Protein AF-C0E0F0-F1 (afdb_monomer_lite)

Sequence (293 aa):
MVIGAQREDETGTVVLYHSDDLHNWNFVGELEFDTTNAAPGTAPDLVPGGYMWECPNLITLRDAVTGEDLDILIICPQGLEPVTTDTATHYASSDQCGYIVGKLDGTRFTVLRGFSELDHGQQFYAPQITGFSETSGLLLGWMGLPGQDDTPSVAAEGWVHSLTVPRRVEVHNHVLRQTLIVPESVRNGEINHMDSGILWHSERLDGHETTLVITGSQGTIGATIHYLSGADPVLEIDVAGDVRRVPCPPGELTVFVDRSAVEVTAADGAIAASFVTFPNVNEIWSTIARNCD

Structure (mmCIF, N/CA/C/O backbone):
data_AF-C0E0F0-F1
#
_entry.id   AF-C0E0F0-F1
#
loop_
_atom_site.group_PDB
_atom_site.id
_atom_site.type_symbol
_atom_site.label_atom_id
_atom_site.label_alt_id
_atom_site.label_comp_id
_atom_site.label_asym_id
_atom_site.label_entity_id
_atom_site.label_seq_id
_atom_site.pdbx_PDB_ins_code
_atom_site.Cartn_x
_atom_site.Cartn_y
_atom_site.Cartn_z
_atom_site.occupancy
_atom_site.B_iso_or_equiv
_atom_site.auth_seq_id
_atom_site.auth_comp_id
_atom_site.auth_asym_id
_atom_site.auth_atom_id
_atom_site.pdbx_PDB_model_num
ATOM 1 N N . MET A 1 1 ? -17.340 -11.836 9.779 1.00 95.69 1 MET A N 1
ATOM 2 C CA . MET A 1 1 ? -17.155 -11.641 8.325 1.00 95.69 1 MET A CA 1
ATOM 3 C C . MET A 1 1 ? -17.452 -10.191 7.997 1.00 95.69 1 MET A C 1
ATOM 5 O O . MET A 1 1 ? -18.429 -9.663 8.515 1.00 95.69 1 MET A O 1
ATOM 9 N N . VAL A 1 2 ? -16.605 -9.573 7.178 1.00 97.25 2 VAL A N 1
ATOM 10 C CA . VAL A 1 2 ? -16.795 -8.223 6.627 1.00 97.25 2 VAL A CA 1
ATOM 11 C C . VAL A 1 2 ? -17.120 -8.340 5.142 1.00 97.25 2 VAL A C 1
ATOM 13 O O . VAL A 1 2 ? -16.537 -9.182 4.462 1.00 97.25 2 VAL A O 1
ATOM 16 N N . ILE A 1 3 ? -18.065 -7.542 4.647 1.00 98.25 3 ILE A N 1
ATOM 17 C CA . ILE A 1 3 ? -18.445 -7.504 3.228 1.00 98.25 3 ILE A CA 1
ATOM 18 C C . ILE A 1 3 ? -18.561 -6.050 2.786 1.00 98.25 3 ILE A C 1
ATOM 20 O O . ILE A 1 3 ? -19.137 -5.228 3.495 1.00 98.25 3 ILE A O 1
ATOM 24 N N . GLY A 1 4 ? -18.009 -5.757 1.613 1.00 98.12 4 GLY A N 1
ATOM 25 C CA . GLY A 1 4 ? -18.141 -4.471 0.952 1.00 98.12 4 GLY A CA 1
ATOM 26 C C . GLY A 1 4 ? -19.533 -4.344 0.361 1.00 98.12 4 GLY A C 1
ATOM 27 O O . GLY A 1 4 ? -20.035 -5.306 -0.222 1.00 98.12 4 GLY A O 1
ATOM 28 N N . ALA A 1 5 ? -20.173 -3.196 0.526 1.00 97.38 5 ALA A N 1
ATOM 29 C CA . ALA A 1 5 ? -21.518 -2.970 0.024 1.00 97.38 5 ALA A CA 1
ATOM 30 C C . ALA A 1 5 ? -21.674 -1.558 -0.545 1.00 97.38 5 ALA A C 1
ATOM 32 O O . ALA A 1 5 ? -20.986 -0.622 -0.139 1.00 97.38 5 ALA A O 1
ATOM 33 N N . GLN A 1 6 ? -22.622 -1.424 -1.465 1.00 98.00 6 GLN A N 1
ATOM 34 C CA . GLN A 1 6 ? -23.141 -0.151 -1.943 1.00 98.00 6 GLN A CA 1
ATOM 35 C C . GLN A 1 6 ? -24.541 0.036 -1.350 1.00 98.00 6 GLN A C 1
ATOM 37 O O . GLN A 1 6 ? -25.386 -0.858 -1.450 1.00 98.00 6 GLN A O 1
ATOM 42 N N . ARG A 1 7 ? -24.777 1.181 -0.707 1.00 96.75 7 ARG A N 1
ATOM 43 C CA . ARG A 1 7 ? -26.093 1.584 -0.199 1.00 96.75 7 ARG A CA 1
ATOM 44 C C . ARG A 1 7 ? -27.021 1.972 -1.359 1.00 96.75 7 ARG A C 1
ATOM 46 O O . ARG A 1 7 ? -26.572 2.245 -2.468 1.00 96.75 7 ARG A O 1
ATOM 53 N N . GLU A 1 8 ? -28.328 2.040 -1.098 1.00 97.00 8 GLU A N 1
ATOM 54 C CA . GLU A 1 8 ? -29.325 2.459 -2.104 1.00 97.00 8 GLU A CA 1
ATOM 55 C C . GLU A 1 8 ? -29.138 3.909 -2.584 1.00 97.00 8 GLU A C 1
ATOM 57 O O . GLU A 1 8 ? -29.603 4.256 -3.666 1.00 97.00 8 GLU A O 1
ATOM 62 N N . ASP A 1 9 ? -28.457 4.749 -1.801 1.00 96.75 9 ASP A N 1
ATOM 63 C CA . ASP A 1 9 ? -28.084 6.118 -2.173 1.00 96.75 9 ASP A CA 1
ATOM 64 C C . ASP A 1 9 ? -26.748 6.203 -2.938 1.00 96.75 9 ASP A C 1
ATOM 66 O O . ASP A 1 9 ? -26.187 7.288 -3.071 1.00 96.75 9 ASP A O 1
ATOM 70 N N . GLU A 1 10 ? -26.257 5.065 -3.443 1.00 96.25 10 GLU A N 1
ATOM 71 C CA . GLU A 1 10 ? -25.023 4.930 -4.225 1.00 96.25 10 GLU A CA 1
ATOM 72 C C . GLU A 1 10 ? -23.753 5.316 -3.452 1.00 96.25 10 GLU A C 1
ATOM 74 O O . GLU A 1 10 ? -22.770 5.743 -4.048 1.00 96.25 10 GLU A O 1
ATOM 79 N N . THR A 1 11 ? -23.743 5.140 -2.126 1.00 97.06 11 THR A N 1
ATOM 80 C CA . THR A 1 11 ? -22.545 5.326 -1.292 1.00 97.06 11 THR A CA 1
ATOM 81 C C . THR A 1 11 ? -21.957 3.997 -0.809 1.00 97.06 11 THR A C 1
ATOM 83 O O . THR A 1 11 ? -22.681 3.055 -0.481 1.00 97.06 11 THR A O 1
ATOM 86 N N . GLY A 1 12 ? -20.628 3.911 -0.738 1.00 97.06 12 GLY A N 1
ATOM 87 C CA . GLY A 1 12 ? -19.905 2.718 -0.295 1.00 97.06 12 GLY A CA 1
ATOM 88 C C . GLY A 1 12 ? -19.922 2.525 1.224 1.00 97.06 12 GLY A C 1
ATOM 89 O O . GLY A 1 12 ? -19.955 3.489 1.994 1.00 97.06 12 GLY A O 1
ATOM 90 N N . THR A 1 13 ? -19.911 1.266 1.665 1.00 97.69 13 THR A N 1
ATOM 91 C CA . THR A 1 13 ? -19.827 0.888 3.081 1.00 97.69 13 THR A CA 1
ATOM 92 C C . THR A 1 13 ? -19.245 -0.511 3.292 1.00 97.69 13 THR A C 1
ATOM 94 O O . THR A 1 13 ? -19.037 -1.273 2.346 1.00 97.69 13 THR A O 1
ATOM 97 N N . VAL A 1 14 ? -19.017 -0.870 4.557 1.00 98.31 14 VAL A N 1
ATOM 98 C CA . VAL A 1 14 ? -18.751 -2.242 5.000 1.00 98.31 14 VAL A CA 1
ATOM 99 C C . VAL A 1 14 ? -19.857 -2.687 5.946 1.00 98.31 14 VAL A C 1
ATOM 101 O O . VAL A 1 14 ? -20.260 -1.952 6.846 1.00 98.31 14 VAL A O 1
ATOM 104 N N . VAL A 1 15 ? -20.298 -3.931 5.792 1.00 98.38 15 VAL A N 1
ATOM 105 C CA . VAL A 1 15 ? -21.230 -4.584 6.712 1.00 98.38 15 VAL A CA 1
ATOM 106 C C . VAL A 1 15 ? -20.587 -5.755 7.446 1.00 98.38 15 VAL A C 1
ATOM 108 O O . VAL A 1 15 ? -19.694 -6.432 6.930 1.00 98.38 15 VAL A O 1
ATOM 111 N N . LEU A 1 16 ? -21.085 -6.014 8.652 1.00 98.31 16 LEU A N 1
ATOM 112 C CA . LEU A 1 16 ? -20.652 -7.091 9.525 1.00 98.31 16 LEU A CA 1
ATOM 113 C C . LEU A 1 16 ? -21.670 -8.227 9.576 1.00 98.31 16 LEU A C 1
ATOM 115 O O . LEU A 1 16 ? -22.872 -8.029 9.762 1.00 98.31 16 LEU A O 1
ATOM 119 N N . TYR A 1 17 ? -21.139 -9.442 9.499 1.00 97.94 17 TYR A N 1
ATOM 120 C CA . TYR A 1 17 ? -21.850 -10.677 9.791 1.00 97.94 17 TYR A CA 1
ATOM 121 C C . TYR A 1 17 ? -21.115 -11.466 10.873 1.00 97.94 17 TYR A C 1
ATOM 123 O O . TYR A 1 17 ? -19.885 -11.581 10.848 1.00 97.94 17 TYR A O 1
ATOM 131 N N . HIS A 1 18 ? -21.876 -12.071 11.779 1.00 97.12 18 HIS A N 1
ATOM 132 C CA . HIS A 1 18 ? -21.375 -12.936 12.848 1.00 97.12 18 HIS A CA 1
ATOM 133 C C . HIS A 1 18 ? -21.878 -14.364 12.662 1.00 97.12 18 HIS A C 1
ATOM 135 O O . HIS A 1 18 ? -23.018 -14.573 12.251 1.00 97.12 18 HIS A O 1
ATOM 141 N N . SER A 1 19 ? -21.046 -15.348 12.987 1.00 97.81 19 SER A N 1
ATOM 142 C CA . SER A 1 19 ? -21.429 -16.757 12.996 1.00 97.81 19 SER A CA 1
ATOM 143 C C . SER A 1 19 ? -20.661 -17.497 14.082 1.00 97.81 19 SER A C 1
ATOM 145 O O . SER A 1 19 ? -19.453 -17.308 14.216 1.00 97.81 19 SER A O 1
ATOM 147 N N . ASP A 1 20 ? -21.361 -18.359 14.818 1.00 97.88 20 ASP A N 1
ATOM 148 C CA . ASP A 1 20 ? -20.759 -19.236 15.825 1.00 97.88 20 ASP A CA 1
ATOM 149 C C . ASP A 1 20 ? -20.303 -20.586 15.231 1.00 97.88 20 ASP A C 1
ATOM 151 O O . ASP A 1 20 ? -19.576 -21.330 15.887 1.00 97.88 20 ASP A O 1
ATOM 155 N N . ASP A 1 21 ? -20.728 -20.922 14.003 1.00 97.56 21 ASP A N 1
ATOM 156 C CA . ASP A 1 21 ? -20.512 -22.235 13.369 1.00 97.56 21 ASP A CA 1
ATOM 157 C C . ASP A 1 21 ? -19.960 -22.176 11.930 1.00 97.56 21 ASP A C 1
ATOM 159 O O . ASP A 1 21 ? -19.749 -23.219 11.316 1.00 97.56 21 ASP A O 1
ATOM 163 N N . LEU A 1 22 ? -19.719 -20.973 11.395 1.00 97.50 22 LEU A N 1
ATOM 164 C CA . LEU A 1 22 ? -19.286 -20.681 10.018 1.00 97.50 22 LEU A CA 1
ATOM 165 C C . LEU A 1 22 ? -20.294 -21.056 8.913 1.00 97.50 22 LEU A C 1
ATOM 167 O O . LEU A 1 22 ? -20.024 -20.816 7.733 1.00 97.50 22 LEU A O 1
ATOM 171 N N . HIS A 1 23 ? -21.466 -21.584 9.267 1.00 96.94 23 HIS A N 1
ATOM 172 C CA . HIS A 1 23 ? -22.522 -21.986 8.337 1.00 96.94 23 HIS A CA 1
ATOM 173 C C . HIS A 1 23 ? -23.714 -21.028 8.375 1.00 96.94 23 HIS A C 1
ATOM 175 O O . HIS A 1 23 ? -24.214 -20.616 7.328 1.00 96.94 23 HIS A O 1
ATOM 181 N N . ASN A 1 24 ? -24.161 -20.664 9.575 1.00 97.75 24 ASN A N 1
ATOM 182 C CA . ASN A 1 24 ? -25.289 -19.778 9.813 1.00 97.75 24 ASN A CA 1
ATOM 183 C C . ASN A 1 24 ? -24.767 -18.391 10.180 1.00 97.75 24 ASN A C 1
ATOM 185 O O . ASN A 1 24 ? -24.123 -18.213 11.215 1.00 97.75 24 ASN A O 1
ATOM 189 N N . TRP A 1 25 ? -25.050 -17.407 9.330 1.00 98.19 25 TRP A N 1
ATOM 190 C CA . TRP A 1 25 ? -24.556 -16.043 9.481 1.00 98.19 25 TRP A CA 1
ATOM 191 C C . TRP A 1 25 ? -25.690 -15.090 9.849 1.00 98.19 25 TRP A C 1
ATOM 193 O O . TRP A 1 25 ? -26.696 -15.002 9.148 1.00 98.19 25 TRP A O 1
ATOM 203 N N . ASN A 1 26 ? -25.499 -14.350 10.937 1.00 98.00 26 ASN A N 1
ATOM 204 C CA . ASN A 1 26 ? -26.390 -13.288 11.377 1.00 98.00 26 ASN A CA 1
ATOM 205 C C . ASN A 1 26 ? -25.853 -11.948 10.880 1.00 98.00 26 ASN A C 1
ATOM 207 O O . ASN A 1 26 ? -24.690 -11.619 11.122 1.00 98.00 26 ASN A O 1
ATOM 211 N N . PHE A 1 27 ? -26.702 -11.176 10.206 1.00 98.12 27 PHE A N 1
ATOM 212 C CA . PHE A 1 27 ? -26.399 -9.790 9.871 1.00 98.12 27 PHE A CA 1
ATOM 213 C C . PHE A 1 27 ? -26.345 -8.963 11.158 1.00 98.12 27 PHE A C 1
ATOM 215 O O . PHE A 1 27 ? -27.332 -8.899 11.891 1.00 98.12 27 PHE A O 1
ATOM 222 N N . VAL A 1 28 ? -25.185 -8.373 11.444 1.00 98.06 28 VAL A N 1
ATOM 223 C CA . VAL A 1 28 ? -24.968 -7.550 12.642 1.00 98.06 28 VAL A CA 1
ATOM 224 C C . VAL A 1 28 ? -25.356 -6.107 12.350 1.00 98.06 28 VAL A C 1
ATOM 226 O O . VAL A 1 28 ? -26.056 -5.483 13.142 1.00 98.06 28 VAL A O 1
ATOM 229 N N . GLY A 1 29 ? -24.926 -5.593 11.201 1.00 98.12 29 GLY A N 1
ATOM 230 C CA . GLY A 1 29 ? -25.194 -4.226 10.788 1.00 98.12 29 GLY A CA 1
ATOM 231 C C . GLY A 1 29 ? -24.069 -3.646 9.948 1.00 98.12 29 GLY A C 1
ATOM 232 O O . GLY A 1 29 ? -23.064 -4.297 9.659 1.00 98.12 29 GLY A O 1
ATOM 233 N N . GLU A 1 30 ? -24.271 -2.406 9.547 1.00 98.00 30 GLU A N 1
ATOM 234 C CA . GLU A 1 30 ? -23.292 -1.589 8.847 1.00 98.00 30 GLU A CA 1
ATOM 235 C C . GLU A 1 30 ? -22.266 -0.997 9.821 1.00 98.00 30 GLU A C 1
ATOM 237 O O . GLU A 1 30 ? -22.625 -0.712 10.961 1.00 98.00 30 GLU A O 1
ATOM 242 N N . LEU A 1 31 ? -21.011 -0.808 9.396 1.00 98.00 31 LEU A N 1
ATOM 243 C CA . LEU A 1 31 ? -20.028 -0.083 10.199 1.00 98.00 31 LEU A CA 1
ATOM 244 C C . LEU A 1 31 ? -20.393 1.401 10.321 1.00 98.00 31 LEU A C 1
ATOM 246 O O . LEU A 1 31 ? -20.558 2.102 9.325 1.00 98.00 31 LEU A O 1
ATOM 250 N N . GLU A 1 32 ? -20.431 1.892 11.556 1.00 98.19 32 GLU A N 1
ATOM 251 C CA . GLU A 1 32 ? -20.606 3.305 11.884 1.00 98.19 32 GLU A CA 1
ATOM 252 C C . GLU A 1 32 ? -19.268 3.899 12.328 1.00 98.19 32 GLU A C 1
ATOM 254 O O . GLU A 1 32 ? -18.639 3.393 13.259 1.00 98.19 32 GLU A O 1
ATOM 259 N N . PHE A 1 33 ? -18.835 4.991 11.699 1.00 98.38 33 PHE A N 1
ATOM 260 C CA . PHE A 1 33 ? -17.543 5.613 11.991 1.00 98.38 33 PHE A CA 1
ATOM 261 C C . PHE A 1 33 ? -17.692 6.788 12.961 1.00 98.38 33 PHE A C 1
ATOM 263 O O . PHE A 1 33 ? -18.337 7.788 12.649 1.00 98.38 33 PHE A O 1
ATOM 270 N N . ASP A 1 34 ? -17.050 6.696 14.127 1.00 98.50 34 ASP A N 1
ATOM 271 C CA . ASP A 1 34 ? -16.882 7.831 15.037 1.00 98.50 34 ASP A CA 1
ATOM 272 C C . ASP A 1 34 ? -15.544 8.520 14.767 1.00 98.50 34 ASP A C 1
ATOM 274 O O . ASP A 1 34 ? -14.482 7.986 15.090 1.00 98.50 34 ASP A O 1
ATOM 278 N N . THR A 1 35 ? -15.606 9.723 14.198 1.00 98.50 35 THR A N 1
ATOM 279 C CA . THR A 1 35 ? -14.436 10.536 13.844 1.00 98.50 35 THR A CA 1
ATOM 280 C C . THR A 1 35 ? -14.179 11.686 14.819 1.00 98.50 35 THR A C 1
ATOM 282 O O . THR A 1 35 ? -13.345 12.543 14.535 1.00 98.50 35 THR A O 1
ATOM 285 N N . THR A 1 36 ? -14.872 11.737 15.965 1.00 97.75 36 THR A N 1
ATOM 286 C CA . THR A 1 36 ? -14.850 12.889 16.892 1.00 97.75 36 THR A CA 1
ATOM 287 C C . THR A 1 36 ? -13.435 13.283 17.331 1.00 97.75 36 THR A C 1
ATOM 289 O O . THR A 1 36 ? -13.147 14.469 17.475 1.00 97.75 36 THR A O 1
ATOM 292 N N . ASN A 1 37 ? -12.553 12.297 17.528 1.00 96.62 37 ASN A N 1
ATOM 293 C CA . ASN A 1 37 ? -11.169 12.494 17.977 1.00 96.62 37 ASN A CA 1
ATOM 294 C C . ASN A 1 37 ? -10.133 11.950 16.977 1.00 96.62 37 ASN A C 1
ATOM 296 O O . ASN A 1 37 ? -8.998 11.675 17.364 1.00 96.62 37 ASN A O 1
ATOM 300 N N . ALA A 1 38 ? -10.521 11.748 15.716 1.00 98.06 38 ALA A N 1
ATOM 301 C CA . ALA A 1 38 ? -9.648 11.136 14.724 1.00 98.06 38 ALA A CA 1
ATOM 302 C C . ALA A 1 38 ? -8.482 12.065 14.356 1.00 98.06 38 ALA A C 1
ATOM 304 O O . ALA A 1 38 ? -8.685 13.232 14.013 1.00 98.06 38 ALA A O 1
ATOM 305 N N . ALA A 1 39 ? -7.259 11.532 14.372 1.00 98.25 39 ALA A N 1
ATOM 306 C CA . ALA A 1 39 ? -6.133 12.183 13.715 1.00 98.25 39 ALA A CA 1
ATOM 307 C C . ALA A 1 39 ? -6.254 12.015 12.186 1.00 98.25 39 ALA A C 1
ATOM 309 O O . ALA A 1 39 ? -6.752 10.980 11.729 1.00 98.25 39 ALA A O 1
ATOM 310 N N . PRO A 1 40 ? -5.789 12.985 11.377 1.00 97.81 40 PRO A N 1
ATOM 311 C CA . PRO A 1 40 ? -5.757 12.827 9.927 1.00 97.81 40 PRO A CA 1
ATOM 312 C C . PRO A 1 40 ? -4.868 11.647 9.508 1.00 97.81 40 PRO A C 1
ATOM 314 O O . PRO A 1 40 ? -3.872 11.328 10.168 1.00 97.81 40 PRO A O 1
ATOM 317 N N . GLY A 1 41 ? -5.249 10.995 8.410 1.00 97.19 41 GLY A N 1
ATOM 318 C CA . GLY A 1 41 ? -4.418 10.007 7.731 1.00 97.19 41 GLY A CA 1
ATOM 319 C C . GLY A 1 41 ? -3.432 10.661 6.758 1.00 97.19 41 GLY A C 1
ATOM 320 O O . GLY A 1 41 ? -3.084 11.831 6.902 1.00 97.19 41 GLY A O 1
ATOM 321 N N . THR A 1 42 ? -2.950 9.890 5.781 1.00 95.44 42 THR A N 1
ATOM 322 C CA . THR A 1 42 ? -2.165 10.437 4.656 1.00 95.44 42 THR A CA 1
ATOM 323 C C . THR A 1 42 ? -3.056 10.967 3.544 1.00 95.44 42 THR A C 1
ATOM 325 O O . THR A 1 42 ? -2.597 11.814 2.792 1.00 95.44 42 THR A O 1
ATOM 328 N N . ALA A 1 43 ? -4.296 10.486 3.436 1.00 96.19 43 ALA A N 1
ATOM 329 C CA . ALA A 1 43 ? -5.236 10.935 2.424 1.00 96.19 43 ALA A CA 1
ATOM 330 C C . ALA A 1 43 ? -6.075 12.131 2.931 1.00 96.19 43 ALA A C 1
ATOM 332 O O . ALA A 1 43 ? -6.125 12.376 4.142 1.00 96.19 43 ALA A O 1
ATOM 333 N N . PRO A 1 44 ? -6.751 12.880 2.037 1.00 95.50 44 PRO A N 1
ATOM 334 C CA . PRO A 1 44 ? -7.555 14.046 2.414 1.00 95.50 44 PRO A CA 1
ATOM 335 C C . PRO A 1 44 ? -8.727 13.749 3.362 1.00 95.50 44 PRO A C 1
ATOM 337 O O . PRO A 1 44 ? -9.142 14.630 4.118 1.00 95.50 44 PRO A O 1
ATOM 340 N N . ASP A 1 45 ? -9.263 12.528 3.329 1.00 96.38 45 ASP A N 1
ATOM 341 C CA . ASP A 1 45 ? -10.481 12.149 4.044 1.00 96.38 45 ASP A CA 1
ATOM 342 C C . ASP A 1 45 ? -10.189 11.393 5.350 1.00 96.38 45 ASP A C 1
ATOM 344 O O . ASP A 1 45 ? -9.269 10.583 5.442 1.00 96.38 45 ASP A O 1
ATOM 348 N N . LEU A 1 46 ? -11.021 11.589 6.380 1.00 98.06 46 LEU A N 1
ATOM 349 C CA . LEU A 1 46 ? -10.965 10.744 7.585 1.00 98.06 46 LEU A CA 1
ATOM 350 C C . LEU A 1 46 ? -11.564 9.356 7.329 1.00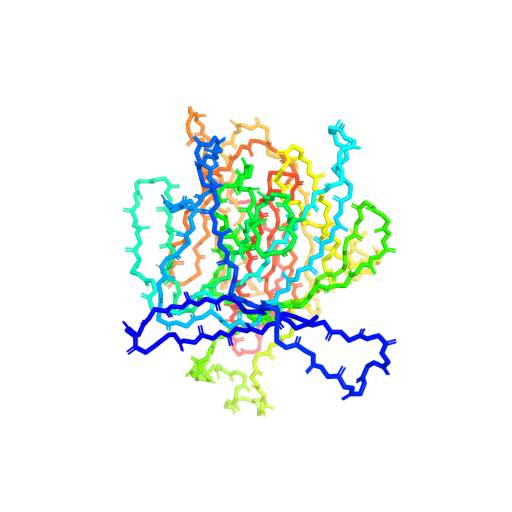 98.06 46 LEU A C 1
ATOM 352 O O . LEU A 1 46 ? -11.040 8.356 7.814 1.00 98.06 46 LEU A O 1
ATOM 356 N N . VAL A 1 47 ? -12.643 9.313 6.553 1.00 98.06 47 VAL A N 1
ATOM 357 C CA . VAL A 1 47 ? -13.304 8.112 6.036 1.00 98.06 47 VAL A CA 1
ATOM 358 C C . VAL A 1 47 ? -13.576 8.409 4.562 1.00 98.06 47 VAL A C 1
ATOM 360 O O . VAL A 1 47 ? -14.167 9.456 4.290 1.00 98.06 47 VAL A O 1
ATOM 363 N N . PRO A 1 48 ? -13.119 7.575 3.615 1.00 96.62 48 PRO A N 1
ATOM 364 C CA . PRO A 1 48 ? -13.238 7.897 2.201 1.00 96.62 48 PRO A CA 1
ATOM 365 C C . PRO A 1 48 ? -14.703 7.864 1.764 1.00 96.62 48 PRO A C 1
ATOM 367 O O . PRO A 1 48 ? -15.527 7.172 2.356 1.00 96.62 48 PRO A O 1
ATOM 370 N N . GLY A 1 49 ? -15.027 8.597 0.703 1.00 95.06 49 GLY A N 1
ATOM 371 C CA . GLY A 1 49 ? -16.310 8.462 0.020 1.00 95.06 49 GLY A CA 1
ATOM 372 C C . GLY A 1 49 ? -16.324 7.255 -0.921 1.00 95.06 49 GLY A C 1
ATOM 373 O O . GLY A 1 49 ? -15.859 6.164 -0.588 1.00 95.06 49 GLY A O 1
ATOM 374 N N . GLY A 1 50 ? -16.831 7.481 -2.130 1.00 94.69 50 GLY A N 1
ATOM 375 C CA . GLY A 1 50 ? -16.948 6.459 -3.164 1.00 94.69 50 GLY A CA 1
ATOM 376 C C . GLY A 1 50 ? -18.287 5.732 -3.124 1.00 94.69 50 GLY A C 1
ATOM 377 O O . GLY A 1 50 ? -19.001 5.751 -2.119 1.00 94.69 50 GLY A O 1
ATOM 378 N N . TYR A 1 51 ? -18.640 5.110 -4.244 1.00 96.12 51 TYR A N 1
ATOM 379 C CA . TYR A 1 51 ? -19.950 4.484 -4.418 1.00 96.12 51 TYR A CA 1
ATOM 380 C C . TYR A 1 51 ? -19.992 3.017 -3.986 1.00 96.12 51 TYR A C 1
ATOM 382 O O . TYR A 1 51 ? -21.069 2.468 -3.771 1.00 96.12 51 TYR A O 1
ATOM 390 N N . MET A 1 52 ? -18.830 2.379 -3.861 1.00 97.00 52 MET A N 1
ATOM 391 C CA . MET A 1 52 ? -18.650 0.992 -3.442 1.00 97.00 52 MET A CA 1
ATOM 392 C C . MET A 1 52 ? -17.295 0.861 -2.751 1.00 97.00 52 MET A C 1
ATOM 394 O O . MET A 1 52 ? -16.328 1.498 -3.166 1.00 97.00 52 MET A O 1
ATOM 398 N N . TRP A 1 53 ? -17.218 0.039 -1.706 1.00 97.69 53 TRP A N 1
ATOM 399 C CA . TRP A 1 53 ? -15.956 -0.310 -1.053 1.00 97.69 53 TRP A CA 1
ATOM 400 C C . TRP A 1 53 ? -15.662 -1.787 -1.286 1.00 97.69 53 TRP A C 1
ATOM 402 O O . TRP A 1 53 ? -16.276 -2.651 -0.665 1.00 97.69 53 TRP A O 1
ATOM 412 N N . GLU A 1 54 ? -14.739 -2.091 -2.192 1.00 98.00 54 GLU A N 1
ATOM 413 C CA . GLU A 1 54 ? -14.347 -3.465 -2.497 1.00 98.00 54 GLU A CA 1
ATOM 414 C C . GLU A 1 54 ? -13.331 -4.021 -1.488 1.00 98.00 54 GLU A C 1
ATOM 416 O O . GLU A 1 54 ? -12.716 -3.287 -0.711 1.00 98.00 54 GLU A O 1
ATOM 421 N N . CYS A 1 55 ? -13.171 -5.348 -1.516 1.00 97.81 55 CYS A N 1
ATOM 422 C CA . CYS A 1 55 ? -12.107 -6.086 -0.830 1.00 97.81 55 CYS A CA 1
ATOM 423 C C . CYS A 1 55 ? -11.857 -5.677 0.638 1.00 97.81 55 CYS A C 1
ATOM 425 O O . CYS A 1 55 ? -10.698 -5.481 1.016 1.00 97.81 55 CYS A O 1
ATOM 427 N N . PRO A 1 56 ? -12.892 -5.553 1.499 1.00 98.38 56 PRO A N 1
ATOM 428 C CA . PRO A 1 56 ? -12.647 -5.170 2.876 1.00 98.38 56 PRO A CA 1
ATOM 429 C C . PRO A 1 56 ? -11.842 -6.247 3.599 1.00 98.38 56 PRO A C 1
ATOM 431 O O . PRO A 1 56 ? -12.194 -7.429 3.590 1.00 98.38 56 PRO A O 1
ATOM 434 N N . ASN A 1 57 ? -10.796 -5.821 4.291 1.00 98.50 57 ASN A N 1
ATOM 435 C CA . ASN A 1 57 ? -10.098 -6.633 5.271 1.00 98.50 57 ASN A CA 1
ATOM 436 C C . ASN A 1 57 ? -10.226 -5.954 6.630 1.00 98.50 57 ASN A C 1
ATOM 438 O O . ASN A 1 57 ? -10.057 -4.742 6.735 1.00 98.50 57 ASN A O 1
ATOM 442 N N . LEU A 1 58 ? -10.486 -6.738 7.670 1.00 98.19 58 LEU A N 1
ATOM 443 C CA . LEU A 1 58 ? -10.501 -6.259 9.045 1.00 98.19 58 LEU A CA 1
ATOM 444 C C . LEU A 1 58 ? -9.618 -7.173 9.882 1.00 98.19 58 LEU A C 1
ATOM 446 O O . LEU A 1 58 ? -9.894 -8.369 9.997 1.00 98.19 58 LEU A O 1
ATOM 450 N N . ILE A 1 59 ? -8.552 -6.605 10.433 1.00 98.00 59 ILE A N 1
ATOM 451 C CA . ILE A 1 59 ? -7.561 -7.322 11.231 1.00 98.00 59 ILE A CA 1
ATOM 452 C C . ILE A 1 59 ? -7.198 -6.505 12.464 1.00 98.00 59 ILE A C 1
ATOM 454 O O . ILE A 1 59 ? -7.097 -5.283 12.394 1.00 98.00 59 ILE A O 1
ATOM 458 N N . THR A 1 60 ? -6.966 -7.191 13.576 1.00 98.44 60 THR A N 1
ATOM 459 C CA . THR A 1 60 ? -6.421 -6.583 14.787 1.00 98.44 60 THR A CA 1
ATOM 460 C C . THR A 1 60 ? -4.922 -6.862 14.847 1.00 98.44 60 THR A C 1
ATOM 462 O O . THR A 1 60 ? -4.515 -8.023 14.787 1.00 98.44 60 THR A O 1
ATOM 465 N N . LEU A 1 61 ? -4.102 -5.817 14.962 1.00 98.56 61 LEU A N 1
ATOM 466 C CA . LEU A 1 61 ? -2.654 -5.922 15.158 1.00 98.56 61 LEU A CA 1
ATOM 467 C C . LEU A 1 61 ? -2.229 -5.076 16.355 1.00 98.56 61 LEU A C 1
ATOM 469 O O . LEU A 1 61 ? -2.713 -3.960 16.544 1.00 98.56 61 LEU A O 1
ATOM 473 N N . ARG A 1 62 ? -1.278 -5.577 17.137 1.00 98.56 62 ARG A N 1
ATOM 474 C CA . ARG A 1 62 ? -0.686 -4.832 18.243 1.00 98.56 62 ARG A CA 1
ATOM 475 C C . ARG A 1 62 ? 0.349 -3.829 17.740 1.00 98.56 62 ARG A C 1
ATOM 477 O O . ARG A 1 62 ? 1.335 -4.221 17.119 1.00 98.56 62 ARG A O 1
ATOM 484 N N . ASP A 1 63 ? 0.142 -2.550 18.041 1.00 98.56 63 ASP A N 1
ATOM 485 C CA . ASP A 1 63 ? 1.059 -1.466 17.689 1.00 98.56 63 ASP A CA 1
ATOM 486 C C . ASP A 1 63 ? 2.420 -1.672 18.361 1.00 98.56 63 ASP A C 1
ATOM 488 O O . ASP A 1 63 ? 2.522 -1.811 19.585 1.00 98.56 63 ASP A O 1
ATOM 492 N N . ALA A 1 64 ? 3.480 -1.677 17.558 1.00 97.56 64 ALA A N 1
ATOM 493 C CA . ALA A 1 64 ? 4.840 -1.947 18.003 1.00 97.56 64 ALA A CA 1
ATOM 494 C C . ALA A 1 64 ? 5.420 -0.839 18.900 1.00 97.56 64 ALA A C 1
ATOM 496 O O . ALA A 1 64 ? 6.412 -1.069 19.593 1.00 97.56 64 ALA A O 1
ATOM 497 N N . VAL A 1 65 ? 4.832 0.362 18.888 1.00 97.56 65 VAL A N 1
ATOM 498 C CA . VAL A 1 65 ? 5.297 1.521 19.657 1.00 97.56 65 VAL A CA 1
ATOM 499 C C . VAL A 1 65 ? 4.417 1.770 20.876 1.00 97.56 65 VAL A C 1
ATOM 501 O O . VAL A 1 65 ? 4.941 1.912 21.981 1.00 97.56 65 VAL A O 1
ATOM 504 N N . THR A 1 66 ? 3.095 1.821 20.706 1.00 97.50 66 THR A N 1
ATOM 505 C CA . THR A 1 66 ? 2.171 2.112 21.820 1.00 97.50 66 THR A CA 1
ATOM 506 C C . THR A 1 66 ? 1.839 0.865 22.640 1.00 97.50 66 THR A C 1
ATOM 508 O O . THR A 1 66 ? 1.505 0.968 23.821 1.00 97.50 66 THR A O 1
ATOM 511 N N . GLY A 1 67 ? 1.966 -0.324 22.041 1.00 97.62 67 GLY A N 1
ATOM 512 C CA . GLY A 1 67 ? 1.611 -1.597 22.658 1.00 97.62 67 GLY A CA 1
ATOM 513 C C . GLY A 1 67 ? 0.106 -1.859 22.725 1.00 97.62 67 GLY A C 1
ATOM 514 O O . GLY A 1 67 ? -0.286 -2.788 23.435 1.00 97.62 67 GLY A O 1
ATOM 515 N N . GLU A 1 68 ? -0.713 -1.067 22.031 1.00 97.88 68 GLU A N 1
ATOM 516 C CA . GLU A 1 68 ? -2.171 -1.202 21.970 1.00 97.88 68 GLU A CA 1
ATOM 517 C C . GLU A 1 68 ? -2.617 -2.098 20.807 1.00 97.88 68 GLU A C 1
ATOM 519 O O . GLU A 1 68 ? -2.057 -2.023 19.719 1.00 97.88 68 GLU A O 1
ATOM 524 N N . ASP A 1 69 ? -3.666 -2.899 21.005 1.00 98.56 69 ASP A N 1
ATOM 525 C CA . ASP A 1 69 ? -4.270 -3.702 19.930 1.00 98.56 69 ASP A CA 1
ATOM 526 C C . ASP A 1 69 ? -5.183 -2.830 19.063 1.00 98.56 69 ASP A C 1
ATOM 528 O O . ASP A 1 69 ? -6.189 -2.325 19.555 1.00 98.56 69 ASP A O 1
ATOM 532 N N . LEU A 1 70 ? -4.848 -2.610 17.799 1.00 98.69 70 LEU A N 1
ATOM 533 C CA . LEU A 1 70 ? -5.573 -1.718 16.897 1.00 98.69 70 LEU A CA 1
ATOM 534 C C . LEU A 1 70 ? -6.324 -2.514 15.838 1.00 98.69 70 LEU A C 1
ATOM 536 O O . LEU A 1 70 ? -5.757 -3.416 15.225 1.00 98.69 70 LEU A O 1
ATOM 540 N N . ASP A 1 71 ? -7.574 -2.133 15.587 1.00 98.69 71 ASP A N 1
ATOM 541 C CA . ASP A 1 71 ? -8.358 -2.659 14.477 1.00 98.69 71 ASP A CA 1
ATOM 542 C C . ASP A 1 71 ? -8.063 -1.842 13.222 1.00 98.69 71 ASP A C 1
ATOM 544 O O . ASP A 1 71 ? -8.130 -0.609 13.220 1.00 98.69 71 ASP A O 1
ATOM 548 N N . ILE A 1 72 ? -7.711 -2.540 12.149 1.00 98.81 72 ILE A N 1
ATOM 549 C CA . ILE A 1 72 ? -7.305 -1.959 10.875 1.00 98.81 72 ILE A CA 1
ATOM 550 C C . ILE A 1 72 ? -8.297 -2.422 9.824 1.00 98.81 72 ILE A C 1
ATOM 552 O O . ILE A 1 72 ? -8.396 -3.617 9.531 1.00 98.81 72 ILE A O 1
ATOM 556 N N . LEU A 1 73 ? -9.021 -1.461 9.261 1.00 98.81 73 LEU A N 1
ATOM 557 C CA . LEU A 1 73 ? -9.932 -1.676 8.149 1.00 98.81 73 LEU A CA 1
ATOM 558 C C . LEU A 1 73 ? -9.224 -1.270 6.858 1.00 98.81 73 LEU A C 1
ATOM 560 O O . LEU A 1 73 ? -8.996 -0.084 6.648 1.00 98.81 73 LEU A O 1
ATOM 564 N N . ILE A 1 74 ? -8.894 -2.235 6.003 1.00 98.81 74 ILE A N 1
ATOM 565 C CA . ILE A 1 74 ? -8.407 -1.991 4.638 1.00 98.81 74 ILE A CA 1
ATOM 566 C C . ILE A 1 74 ? -9.599 -2.095 3.696 1.00 98.81 74 ILE A C 1
ATOM 568 O O . ILE A 1 74 ? -10.357 -3.057 3.793 1.00 98.81 74 ILE A O 1
ATOM 572 N N . ILE A 1 75 ? -9.762 -1.131 2.797 1.00 98.62 75 ILE A N 1
ATOM 573 C CA . ILE A 1 75 ? -10.857 -1.074 1.824 1.00 98.62 75 ILE A CA 1
ATOM 574 C C . ILE A 1 75 ? -10.367 -0.532 0.486 1.00 98.62 75 ILE A C 1
ATOM 576 O O . ILE A 1 75 ? -9.358 0.176 0.406 1.00 98.62 75 ILE A O 1
ATOM 580 N N . CYS A 1 76 ? -11.131 -0.837 -0.556 1.00 98.44 76 CYS A N 1
ATOM 581 C CA . CYS A 1 76 ? -10.916 -0.332 -1.899 1.00 98.44 76 CYS A CA 1
ATOM 582 C C . CYS A 1 76 ? -12.090 0.556 -2.347 1.00 98.44 76 CYS A C 1
ATOM 584 O O . CYS A 1 76 ? -13.012 0.059 -2.998 1.00 98.44 76 CYS A O 1
ATOM 586 N N . PRO A 1 77 ? -12.125 1.846 -1.959 1.00 97.31 77 PRO A N 1
ATOM 587 C CA . PRO A 1 77 ? -13.196 2.751 -2.362 1.00 97.31 77 PRO A CA 1
ATOM 588 C C . PRO A 1 77 ? -13.132 3.064 -3.863 1.00 97.31 77 PRO A C 1
ATOM 590 O O . PRO A 1 77 ? -12.098 3.479 -4.383 1.00 97.31 77 PRO A O 1
ATOM 593 N N . GLN A 1 78 ? -14.257 2.890 -4.552 1.00 96.00 78 GLN A N 1
ATOM 594 C CA . GLN A 1 78 ? -14.407 3.183 -5.977 1.00 96.00 78 GLN A CA 1
ATOM 595 C C . GLN A 1 78 ? -15.065 4.546 -6.207 1.00 96.00 78 GLN A C 1
ATOM 597 O O . GLN A 1 78 ? -16.015 4.912 -5.512 1.00 96.00 78 GLN A O 1
ATOM 602 N N . GLY A 1 79 ? -14.599 5.274 -7.225 1.00 94.69 79 GLY A N 1
ATOM 603 C CA . GLY A 1 79 ? -15.167 6.570 -7.617 1.00 94.69 79 GLY A CA 1
ATOM 604 C C . GLY A 1 79 ? -14.689 7.752 -6.772 1.00 94.69 79 GLY A C 1
ATOM 605 O O . GLY A 1 79 ? -15.445 8.698 -6.568 1.00 94.69 79 GLY A O 1
ATOM 606 N N . LEU A 1 80 ? -13.462 7.686 -6.249 1.00 95.75 80 LEU A N 1
ATOM 607 C CA . LEU A 1 80 ? -12.809 8.845 -5.643 1.00 95.75 80 LEU A CA 1
ATOM 608 C C . LEU A 1 80 ? -12.264 9.773 -6.734 1.00 95.75 80 LEU A C 1
ATOM 610 O O . LEU A 1 80 ? -11.715 9.309 -7.731 1.00 95.75 80 LEU A O 1
ATOM 614 N N . GLU A 1 81 ? -12.404 11.080 -6.530 1.00 95.19 81 GLU A N 1
ATOM 615 C CA . GLU A 1 81 ? -11.859 12.087 -7.441 1.00 95.19 81 GLU A CA 1
ATOM 616 C C . GLU A 1 81 ? -10.376 12.345 -7.131 1.00 95.19 81 GLU A C 1
ATOM 618 O O . GLU A 1 81 ? -10.044 12.566 -5.962 1.00 95.19 81 GLU A O 1
ATOM 623 N N . PRO A 1 82 ? -9.483 12.378 -8.137 1.00 95.94 82 PRO A N 1
ATOM 624 C CA . PRO A 1 82 ? -8.071 12.678 -7.928 1.00 95.94 82 PRO A CA 1
ATOM 625 C C . PRO A 1 82 ? -7.847 14.036 -7.254 1.00 95.94 82 PRO A C 1
ATOM 627 O O . PRO A 1 82 ? -8.429 15.052 -7.643 1.00 95.94 82 PRO A O 1
ATOM 630 N N . VAL A 1 83 ? -6.928 14.082 -6.289 1.00 96.06 83 VAL A N 1
ATOM 631 C CA . VAL A 1 83 ? -6.516 15.318 -5.610 1.00 96.06 83 VAL A CA 1
ATOM 632 C C . VAL A 1 83 ? -5.011 15.485 -5.755 1.00 96.06 83 VAL A C 1
ATOM 634 O O . VAL A 1 83 ? -4.237 14.665 -5.277 1.00 96.06 83 VAL A O 1
ATOM 637 N N . THR A 1 84 ? -4.577 16.564 -6.404 1.00 95.00 84 THR A N 1
ATOM 638 C CA . THR A 1 84 ? -3.150 16.877 -6.577 1.00 95.00 84 THR A CA 1
ATOM 639 C C . THR A 1 84 ? -2.811 18.198 -5.904 1.00 95.00 84 THR A C 1
ATOM 641 O O . THR A 1 84 ? -3.496 19.204 -6.094 1.00 95.00 84 THR A O 1
ATOM 644 N N . THR A 1 85 ? -1.736 18.190 -5.126 1.00 94.31 85 THR A N 1
ATOM 645 C CA . THR A 1 85 ? -1.103 19.368 -4.531 1.00 94.31 85 THR A CA 1
ATOM 646 C C . THR A 1 85 ? 0.349 19.450 -5.006 1.00 94.31 85 THR A C 1
ATOM 648 O O . THR A 1 85 ? 0.822 18.592 -5.751 1.00 94.31 85 THR A O 1
ATOM 651 N N . ASP A 1 86 ? 1.087 20.465 -4.557 1.00 91.31 86 ASP A N 1
ATOM 652 C CA . ASP A 1 86 ? 2.513 20.581 -4.876 1.00 91.31 86 ASP A CA 1
ATOM 653 C C . ASP A 1 86 ? 3.334 19.392 -4.339 1.00 91.31 86 ASP A C 1
ATOM 655 O O . ASP A 1 86 ? 4.350 19.025 -4.934 1.00 91.31 86 ASP A O 1
ATOM 659 N N . THR A 1 87 ? 2.889 18.774 -3.238 1.00 93.25 87 THR A N 1
ATOM 660 C CA . THR A 1 87 ? 3.641 17.755 -2.487 1.00 93.25 87 THR A CA 1
ATOM 661 C C . THR A 1 87 ? 2.999 16.369 -2.483 1.00 93.25 87 THR A C 1
ATOM 663 O O . THR A 1 87 ? 3.633 15.421 -2.021 1.00 93.25 87 THR A O 1
ATOM 666 N N . ALA A 1 88 ? 1.770 16.223 -2.987 1.00 96.19 88 ALA A N 1
ATOM 667 C CA . ALA A 1 88 ? 1.038 14.963 -2.942 1.00 96.19 88 ALA A CA 1
ATOM 668 C C . ALA A 1 88 ? 0.136 14.745 -4.165 1.00 96.19 88 ALA A C 1
ATOM 670 O O . ALA A 1 88 ? -0.495 15.675 -4.669 1.00 96.19 88 ALA A O 1
ATOM 671 N N . THR A 1 89 ? 0.024 13.489 -4.588 1.00 97.00 89 THR A N 1
ATOM 672 C CA . THR A 1 89 ? -0.938 13.016 -5.584 1.00 97.00 89 THR A CA 1
ATOM 673 C C . THR A 1 89 ? -1.785 11.920 -4.943 1.00 97.00 89 THR A C 1
ATOM 675 O O . THR A 1 89 ? -1.314 10.801 -4.767 1.00 97.00 89 THR A O 1
ATOM 678 N N . HIS A 1 90 ? -3.025 12.243 -4.591 1.00 97.19 90 HIS A N 1
ATOM 679 C CA . HIS A 1 90 ? -3.987 11.306 -4.019 1.00 97.19 90 HIS A CA 1
ATOM 680 C C . HIS A 1 90 ? -5.010 10.866 -5.055 1.00 97.19 90 HIS A C 1
ATOM 682 O O . HIS A 1 90 ? -5.387 11.629 -5.949 1.00 97.19 90 HIS A O 1
ATOM 688 N N . TYR A 1 91 ? -5.494 9.644 -4.882 1.00 96.00 91 TYR A N 1
ATOM 689 C CA . TYR A 1 91 ? -6.585 9.040 -5.633 1.00 96.00 91 TYR A CA 1
ATOM 690 C C . TYR A 1 91 ? -6.362 9.053 -7.148 1.00 96.00 91 TYR A C 1
ATOM 692 O O . TYR A 1 91 ? -7.279 9.241 -7.939 1.00 96.00 91 TYR A O 1
ATOM 700 N N . ALA A 1 92 ? -5.103 8.916 -7.556 1.00 92.50 92 ALA A N 1
ATOM 701 C CA . ALA A 1 92 ? -4.664 9.219 -8.912 1.00 92.50 92 ALA A CA 1
ATOM 702 C C . ALA A 1 92 ? -4.900 8.076 -9.918 1.00 92.50 92 ALA A C 1
ATOM 704 O O . ALA A 1 92 ? -4.898 8.288 -11.130 1.00 92.50 92 ALA A O 1
ATOM 705 N N . SER A 1 93 ? -5.088 6.860 -9.414 1.00 90.31 93 SER A N 1
ATOM 706 C CA . SER A 1 93 ? -5.504 5.684 -10.187 1.00 90.31 93 SER A CA 1
ATOM 707 C C . SER A 1 93 ? -7.033 5.559 -10.175 1.00 90.31 93 SER A C 1
ATOM 709 O O . SER A 1 93 ? -7.685 6.041 -9.251 1.00 90.31 93 SER A O 1
ATOM 711 N N . SER A 1 94 ? -7.614 4.884 -11.172 1.00 85.38 94 SER A N 1
ATOM 712 C CA . SER A 1 94 ? -9.072 4.665 -11.258 1.00 85.38 94 SER A CA 1
ATOM 713 C C . SER A 1 94 ? -9.648 3.944 -10.039 1.00 85.38 94 SER A C 1
ATOM 715 O O . SER A 1 94 ? -10.809 4.142 -9.685 1.00 85.38 94 SER A O 1
ATOM 717 N N . ASP A 1 95 ? -8.811 3.138 -9.393 1.00 89.88 95 ASP A N 1
ATOM 718 C CA . ASP A 1 95 ? -9.174 2.290 -8.280 1.00 89.88 95 ASP A CA 1
ATOM 719 C C . ASP A 1 95 ? -8.140 2.470 -7.169 1.00 89.88 95 ASP A C 1
ATOM 721 O O . ASP A 1 95 ? -6.931 2.442 -7.410 1.00 89.88 95 ASP A O 1
ATOM 725 N N . GLN A 1 96 ? -8.625 2.722 -5.955 1.00 92.81 96 GLN A N 1
ATOM 726 C CA . GLN A 1 96 ? -7.796 3.095 -4.814 1.00 92.81 96 GLN A CA 1
ATOM 727 C C . GLN A 1 96 ? -7.850 2.043 -3.728 1.00 92.81 96 GLN A C 1
ATOM 729 O O . GLN A 1 96 ? -8.878 1.405 -3.517 1.00 92.81 96 GLN A O 1
ATOM 734 N N . CYS A 1 97 ? -6.754 1.899 -2.993 1.00 96.88 97 CYS A N 1
ATOM 735 C CA . CYS A 1 97 ? -6.730 1.095 -1.787 1.00 96.88 97 CYS A CA 1
ATOM 736 C C . CYS A 1 97 ? -6.152 1.900 -0.633 1.00 96.88 97 CYS A C 1
ATOM 738 O O . CYS A 1 97 ? -5.115 2.550 -0.762 1.00 96.88 97 CYS A O 1
ATOM 740 N N . GLY A 1 98 ? -6.803 1.813 0.518 1.00 98.25 98 GLY A N 1
ATOM 741 C CA . GLY A 1 98 ? -6.301 2.423 1.729 1.00 98.25 98 GLY A CA 1
ATOM 742 C C . GLY A 1 98 ? -6.822 1.748 2.978 1.00 98.25 98 GLY A C 1
ATOM 743 O O . GLY A 1 98 ? -7.542 0.750 2.926 1.00 98.25 98 GLY A O 1
ATOM 744 N N . TYR A 1 99 ? -6.435 2.302 4.116 1.00 98.81 99 TYR A N 1
ATOM 745 C CA . TYR A 1 99 ? -6.754 1.770 5.423 1.00 98.81 99 TYR A CA 1
ATOM 746 C C . TYR A 1 99 ? -7.163 2.863 6.406 1.00 98.81 99 TYR A C 1
ATOM 748 O O . TYR A 1 99 ? -6.747 4.015 6.297 1.00 98.81 99 TYR A O 1
ATOM 756 N N . ILE A 1 100 ? -7.964 2.471 7.392 1.00 98.81 100 ILE A N 1
ATOM 757 C CA . ILE A 1 100 ? -8.353 3.273 8.553 1.00 98.81 100 ILE A CA 1
ATOM 758 C C . ILE A 1 100 ? -7.928 2.501 9.801 1.00 98.81 100 ILE A C 1
ATOM 760 O O . ILE A 1 100 ? -8.094 1.280 9.861 1.00 98.81 100 ILE A O 1
ATOM 764 N N . VAL A 1 101 ? -7.385 3.201 10.798 1.00 98.88 101 VAL A N 1
ATOM 765 C CA . VAL A 1 101 ? -6.944 2.590 12.061 1.00 98.88 101 VAL A CA 1
ATOM 766 C C . VAL A 1 101 ? -7.817 3.075 13.205 1.00 98.88 101 VAL A C 1
ATOM 768 O O . VAL A 1 101 ? -8.062 4.275 13.354 1.00 98.88 101 VAL A O 1
ATOM 771 N N . GLY A 1 102 ? -8.283 2.149 14.037 1.00 98.62 102 GLY A N 1
ATOM 772 C CA . GLY A 1 102 ? -9.189 2.470 15.125 1.00 98.62 102 GLY A CA 1
ATOM 773 C C . GLY A 1 102 ? -9.427 1.330 16.105 1.00 98.62 102 GLY A C 1
ATOM 774 O O . GLY A 1 102 ? -8.563 0.486 16.338 1.00 98.62 102 GLY A O 1
ATOM 775 N N . LYS A 1 103 ? -10.611 1.361 16.715 1.00 98.69 103 LYS A N 1
ATOM 776 C CA . LYS A 1 103 ? -11.132 0.332 17.621 1.00 98.69 103 LYS A CA 1
ATOM 777 C C . LYS A 1 103 ? -12.561 0.003 17.220 1.00 98.69 103 LYS A C 1
ATOM 779 O O . LYS A 1 103 ? -13.380 0.918 17.107 1.00 98.69 103 LYS A O 1
ATOM 784 N N . LEU A 1 104 ? -12.865 -1.273 17.042 1.00 98.50 104 LEU A N 1
ATOM 785 C CA . LEU A 1 104 ? -14.198 -1.758 16.728 1.00 98.50 104 LEU A CA 1
ATOM 786 C C . LEU A 1 104 ? -14.897 -2.270 17.994 1.00 98.50 104 LEU A C 1
ATOM 788 O O . LEU A 1 104 ? -14.396 -3.157 18.679 1.00 98.50 104 LEU A O 1
ATOM 792 N N . ASP A 1 105 ? -16.088 -1.744 18.272 1.00 98.00 105 ASP A N 1
ATOM 793 C CA . ASP A 1 105 ? -17.004 -2.270 19.287 1.00 98.00 105 ASP A CA 1
ATOM 794 C C . ASP A 1 105 ? -18.386 -2.493 18.662 1.00 98.00 105 ASP A C 1
ATOM 796 O O . ASP A 1 105 ? -19.082 -1.547 18.281 1.00 98.00 105 ASP A O 1
ATOM 800 N N . GLY A 1 106 ? -18.765 -3.761 18.484 1.00 96.69 106 GLY A N 1
ATOM 801 C CA . GLY A 1 106 ? -19.936 -4.129 17.691 1.00 96.69 106 GLY A CA 1
ATOM 802 C C . GLY A 1 106 ? -19.794 -3.644 16.246 1.00 96.69 106 GLY A C 1
ATOM 803 O O . GLY A 1 106 ? -18.935 -4.126 15.514 1.00 96.69 106 GLY A O 1
ATOM 804 N N . THR A 1 107 ? -20.638 -2.697 15.837 1.00 98.06 107 THR A N 1
ATOM 805 C CA . THR A 1 107 ? -20.574 -2.024 14.527 1.00 98.06 107 THR A CA 1
ATOM 806 C C . THR A 1 107 ? -19.899 -0.656 14.577 1.00 98.06 107 THR A C 1
ATOM 808 O O . THR A 1 107 ? -19.671 -0.045 13.536 1.00 98.06 107 THR A O 1
ATOM 811 N N . ARG A 1 108 ? -19.572 -0.147 15.767 1.00 98.50 108 ARG A N 1
ATOM 812 C CA . ARG A 1 108 ? -19.012 1.190 15.938 1.00 98.50 108 ARG A CA 1
ATOM 813 C C . ARG A 1 108 ? -17.497 1.145 15.796 1.00 98.50 108 ARG A C 1
ATOM 815 O O . ARG A 1 108 ? -16.802 0.634 16.672 1.00 98.50 108 ARG A O 1
ATOM 822 N N . PHE A 1 109 ? -16.982 1.722 14.719 1.00 98.69 109 PHE A N 1
ATOM 823 C CA . PHE A 1 109 ? -15.557 1.887 14.475 1.00 98.69 109 PHE A CA 1
ATOM 824 C C . PHE A 1 109 ? -15.112 3.274 14.953 1.00 98.69 109 PHE A C 1
ATOM 826 O O . PHE A 1 109 ? -15.383 4.297 14.322 1.00 98.69 109 PHE A O 1
ATOM 833 N N . THR A 1 110 ? -14.429 3.326 16.094 1.00 98.81 110 THR A N 1
ATOM 834 C CA . THR A 1 110 ? -13.855 4.571 16.621 1.00 98.81 110 THR A CA 1
ATOM 835 C C . THR A 1 110 ? -12.537 4.843 15.908 1.00 98.81 110 THR A C 1
ATOM 837 O O . THR A 1 110 ? -11.560 4.127 16.130 1.00 98.81 110 THR A O 1
ATOM 840 N N . VAL A 1 111 ? -12.511 5.855 15.040 1.00 98.81 111 VAL A N 1
ATOM 841 C CA . VAL A 1 111 ? -11.351 6.177 14.202 1.00 98.81 111 VAL A CA 1
ATOM 842 C C . VAL A 1 111 ? -10.288 6.878 15.044 1.00 98.81 111 VAL A C 1
ATOM 844 O O . VAL A 1 111 ? -10.530 7.943 15.610 1.00 98.81 111 VAL A O 1
ATOM 847 N N . LEU A 1 112 ? -9.096 6.285 15.106 1.00 98.69 112 LEU A N 1
ATOM 848 C CA . LEU A 1 112 ? -7.918 6.873 15.752 1.00 98.69 112 LEU A CA 1
ATOM 849 C C . LEU A 1 112 ? -7.026 7.572 14.727 1.00 98.69 112 LEU A C 1
ATOM 851 O O . LEU A 1 112 ? -6.500 8.652 14.996 1.00 98.69 112 LEU A O 1
ATOM 855 N N . ARG A 1 113 ? -6.918 6.994 13.529 1.00 98.56 113 ARG A N 1
ATOM 856 C CA . ARG A 1 113 ? -6.250 7.598 12.381 1.00 98.56 113 ARG A CA 1
ATOM 857 C C . ARG A 1 113 ? -7.090 7.407 11.124 1.00 98.56 113 ARG A C 1
ATOM 859 O O . ARG A 1 113 ? -7.496 6.285 10.819 1.00 98.56 113 ARG A O 1
ATOM 866 N N . GLY A 1 114 ? -7.344 8.520 10.441 1.00 98.69 114 GLY A N 1
ATOM 867 C CA . GLY A 1 114 ? -8.147 8.583 9.227 1.00 98.69 114 GLY A CA 1
ATOM 868 C C . GLY A 1 114 ? -7.527 7.851 8.040 1.00 98.69 114 GLY A C 1
ATOM 869 O O . GLY A 1 114 ? -6.447 7.261 8.144 1.00 98.69 114 GLY A O 1
ATOM 870 N N . PHE A 1 115 ? -8.230 7.910 6.913 1.00 98.69 115 PHE A N 1
ATOM 871 C CA . PHE A 1 115 ? -7.889 7.167 5.712 1.00 98.69 115 PHE A CA 1
ATOM 872 C C . PHE A 1 115 ? -6.465 7.454 5.231 1.00 98.69 115 PHE A C 1
ATOM 874 O O . PHE A 1 115 ? -6.004 8.594 5.130 1.00 98.69 115 PHE A O 1
ATOM 881 N N . SER A 1 116 ? -5.757 6.379 4.929 1.00 98.56 116 SER A N 1
ATOM 882 C CA . SER A 1 116 ? -4.430 6.411 4.343 1.00 98.56 116 SER A CA 1
ATOM 883 C C . SER A 1 116 ? -4.380 5.498 3.147 1.00 98.56 116 SER A C 1
ATOM 885 O O . SER A 1 116 ? -4.737 4.333 3.270 1.00 98.56 116 SER A O 1
ATOM 887 N N . GLU A 1 117 ? -3.877 5.999 2.026 1.00 98.12 117 GLU A N 1
ATOM 888 C CA . GLU A 1 117 ? -3.549 5.149 0.884 1.00 98.12 117 GLU A CA 1
ATOM 889 C C . GLU A 1 117 ? -2.535 4.082 1.314 1.00 98.12 117 GLU A C 1
ATOM 891 O O . GLU A 1 117 ? -1.604 4.345 2.081 1.00 98.12 117 GLU A O 1
ATOM 896 N N . LEU A 1 118 ? -2.781 2.845 0.888 1.00 98.38 118 LEU A N 1
ATOM 897 C CA . LEU A 1 118 ? -1.959 1.697 1.251 1.00 98.38 118 LEU A CA 1
ATOM 898 C C . LEU A 1 118 ? -0.750 1.566 0.320 1.00 98.38 118 LEU A C 1
ATOM 900 O O . LEU A 1 118 ? 0.283 1.037 0.719 1.00 98.38 118 LEU A O 1
ATOM 904 N N . ASP A 1 119 ? -0.882 2.046 -0.910 1.00 98.44 119 ASP A N 1
ATOM 905 C CA . ASP A 1 119 ? 0.151 2.030 -1.933 1.00 98.44 119 ASP A CA 1
ATOM 906 C C . ASP A 1 119 ? -0.054 3.247 -2.847 1.00 98.44 119 ASP A C 1
ATOM 908 O O . ASP A 1 119 ? -1.175 3.522 -3.270 1.00 98.44 119 ASP A O 1
ATOM 912 N N . HIS A 1 120 ? 1.015 3.996 -3.103 1.00 97.62 120 HIS A N 1
ATOM 913 C CA . HIS A 1 120 ? 1.002 5.240 -3.878 1.00 97.62 120 HIS A CA 1
ATOM 914 C C . HIS A 1 120 ? 1.473 5.049 -5.330 1.00 97.62 120 HIS A C 1
ATOM 916 O O . HIS A 1 120 ? 1.680 6.026 -6.052 1.00 97.62 120 HIS A O 1
ATOM 922 N N . GLY A 1 121 ? 1.700 3.805 -5.759 1.00 97.00 121 GLY A N 1
ATOM 923 C CA . GLY A 1 121 ? 2.127 3.494 -7.116 1.00 97.00 121 GLY A CA 1
ATOM 924 C C . GLY A 1 121 ? 0.985 3.506 -8.133 1.00 97.00 121 GLY A C 1
ATOM 925 O O . GLY A 1 121 ? -0.191 3.685 -7.816 1.00 97.00 121 GLY A O 1
ATOM 926 N N . GLN A 1 122 ? 1.340 3.332 -9.402 1.00 96.38 122 GLN A N 1
ATOM 927 C CA . GLN A 1 122 ? 0.401 3.356 -10.521 1.00 96.38 122 GLN A CA 1
ATOM 928 C C . GLN A 1 122 ? -0.429 2.066 -10.638 1.00 96.38 122 GLN A C 1
ATOM 930 O O . GLN A 1 122 ? -1.490 2.102 -11.252 1.00 96.38 122 GLN A O 1
ATOM 935 N N . GLN A 1 123 ? 0.032 0.931 -10.096 1.00 95.94 123 GLN A N 1
ATOM 936 C CA . GLN A 1 123 ? -0.604 -0.383 -10.278 1.00 95.94 123 GLN A CA 1
ATOM 937 C C . GLN A 1 123 ? -0.636 -1.168 -8.960 1.00 95.94 123 GLN A C 1
ATOM 939 O O . GLN A 1 123 ? 0.234 -1.998 -8.693 1.00 95.94 123 GLN A O 1
ATOM 944 N N . PHE A 1 124 ? -1.655 -0.918 -8.137 1.00 98.00 124 PHE A N 1
ATOM 945 C CA . PHE A 1 124 ? -1.919 -1.675 -6.916 1.00 98.00 124 PHE A CA 1
ATOM 946 C C . PHE A 1 124 ? -3.413 -1.668 -6.587 1.00 98.00 124 PHE A C 1
ATOM 948 O O . PHE A 1 124 ? -4.012 -0.604 -6.433 1.00 98.00 124 PHE A O 1
ATOM 955 N N . TYR A 1 125 ? -4.009 -2.846 -6.418 1.00 98.25 125 TYR A N 1
ATOM 956 C CA . TYR A 1 125 ? -5.411 -2.970 -6.039 1.00 98.25 125 TYR A CA 1
ATOM 957 C C . TYR A 1 125 ? -5.724 -4.267 -5.285 1.00 98.25 125 TYR A C 1
ATOM 959 O O . TYR A 1 125 ? -4.882 -5.155 -5.154 1.00 98.25 125 TYR A O 1
ATOM 967 N N . ALA A 1 126 ? -6.954 -4.355 -4.771 1.00 98.06 126 ALA A N 1
ATOM 968 C CA . ALA A 1 126 ? -7.557 -5.553 -4.189 1.00 98.06 126 ALA A CA 1
ATOM 969 C C . ALA A 1 126 ? -6.640 -6.365 -3.245 1.00 98.06 126 ALA A C 1
ATOM 971 O O . ALA A 1 126 ? -6.508 -7.582 -3.420 1.00 98.06 126 ALA A O 1
ATOM 972 N N . PRO A 1 127 ? -5.979 -5.743 -2.249 1.00 98.31 127 PRO A N 1
ATOM 973 C CA . PRO A 1 127 ? -5.107 -6.494 -1.375 1.00 98.31 127 PRO A CA 1
ATOM 974 C C . PRO A 1 127 ? -5.892 -7.394 -0.430 1.00 98.31 127 PRO A C 1
ATOM 976 O O . PRO A 1 127 ? -7.027 -7.114 -0.032 1.00 98.31 127 PRO A O 1
ATOM 979 N N . GLN A 1 128 ? -5.224 -8.455 0.000 1.00 98.44 128 GLN A N 1
ATOM 980 C CA . GLN A 1 128 ? -5.681 -9.297 1.088 1.00 98.44 128 GLN A CA 1
ATOM 981 C C . GLN A 1 128 ? -4.590 -9.414 2.146 1.00 98.44 128 GLN A C 1
ATOM 983 O O . GLN A 1 128 ? -3.411 -9.578 1.824 1.00 98.44 128 GLN A O 1
ATOM 988 N N . ILE A 1 129 ? -4.997 -9.331 3.412 1.00 98.25 129 ILE A N 1
ATOM 989 C CA . ILE A 1 129 ? -4.114 -9.479 4.567 1.00 98.25 129 ILE A CA 1
ATOM 990 C C . ILE A 1 129 ? -4.573 -10.635 5.451 1.00 98.25 129 ILE A C 1
ATOM 992 O O . ILE A 1 129 ? -5.764 -10.848 5.671 1.00 98.25 129 ILE A O 1
ATOM 996 N N . THR A 1 130 ? -3.610 -11.369 5.997 1.00 97.12 130 THR A N 1
ATOM 997 C CA . THR A 1 130 ? -3.838 -12.358 7.054 1.00 97.12 130 THR A CA 1
ATOM 998 C C . THR A 1 130 ? -2.905 -12.099 8.227 1.00 97.12 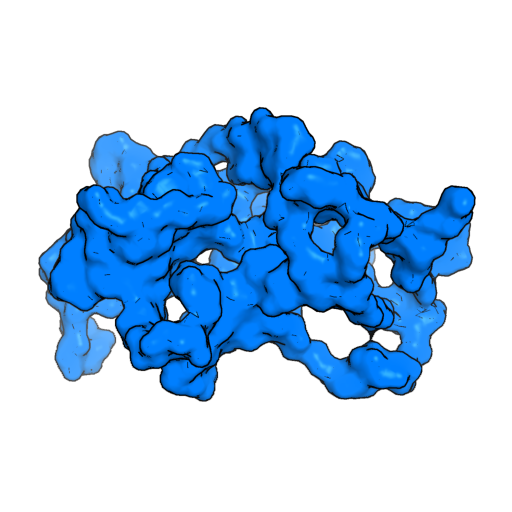130 THR A C 1
ATOM 1000 O O . THR A 1 130 ? -1.797 -11.596 8.046 1.00 97.12 130 THR A O 1
ATOM 1003 N N . GLY A 1 131 ? -3.327 -12.470 9.436 1.00 94.94 131 GLY A N 1
ATOM 1004 C CA . GLY A 1 131 ? -2.452 -12.433 10.606 1.00 94.94 131 GLY A CA 1
ATOM 1005 C C . GLY A 1 131 ? -1.246 -13.355 10.422 1.00 94.94 131 GLY A C 1
ATOM 1006 O O . GLY A 1 131 ? -1.397 -14.501 9.996 1.00 94.94 131 GLY A O 1
ATOM 1007 N N . PHE A 1 132 ? -0.059 -12.842 10.740 1.00 91.69 132 PHE A N 1
ATOM 1008 C CA . PHE A 1 132 ? 1.201 -13.590 10.761 1.00 91.69 132 PHE A CA 1
ATOM 1009 C C . PHE A 1 132 ? 1.719 -13.762 12.197 1.00 91.69 132 PHE A C 1
ATOM 1011 O O . PHE A 1 132 ? 2.188 -14.836 12.571 1.00 91.69 132 PHE A O 1
ATOM 1018 N N . SER A 1 133 ? 1.570 -12.728 13.026 1.00 95.31 133 SER A N 1
ATOM 1019 C CA . SER A 1 133 ? 1.764 -12.746 14.479 1.00 95.31 133 SER A CA 1
ATOM 1020 C C . SER A 1 133 ? 0.802 -11.755 15.146 1.00 95.31 133 SER A C 1
ATOM 1022 O O . SER A 1 133 ? 0.063 -11.055 14.460 1.00 95.31 133 SER A O 1
ATOM 1024 N N . GLU A 1 134 ? 0.835 -11.638 16.478 1.00 94.00 134 GLU A N 1
ATOM 1025 C CA . GLU A 1 134 ? 0.076 -10.595 17.197 1.00 94.00 134 GLU A CA 1
ATOM 1026 C C . GLU A 1 134 ? 0.428 -9.169 16.735 1.00 94.00 134 GLU A C 1
ATOM 1028 O O . GLU A 1 134 ? -0.401 -8.269 16.809 1.00 94.00 134 GLU A O 1
ATOM 1033 N N . THR A 1 135 ? 1.654 -8.953 16.256 1.00 96.44 135 THR A N 1
ATOM 1034 C CA . THR A 1 135 ? 2.181 -7.632 15.876 1.00 96.44 135 THR A CA 1
ATOM 1035 C C . THR A 1 135 ? 2.296 -7.440 14.368 1.00 96.44 135 THR A C 1
ATOM 1037 O O . THR A 1 135 ? 2.682 -6.360 13.927 1.00 96.44 135 THR A O 1
ATOM 1040 N N . SER A 1 136 ? 2.029 -8.476 13.565 1.00 97.56 136 SER A N 1
ATOM 1041 C CA . SER A 1 136 ? 2.271 -8.410 12.125 1.00 97.56 136 SER A CA 1
ATOM 1042 C C . SER A 1 136 ? 1.262 -9.180 11.283 1.00 97.56 136 SER A C 1
ATOM 1044 O O . SER A 1 136 ? 0.791 -10.258 11.652 1.00 97.56 136 SER A O 1
ATOM 1046 N N . GLY A 1 137 ? 0.965 -8.629 10.110 1.00 98.19 137 GLY A N 1
ATOM 1047 C CA . GLY A 1 137 ? 0.212 -9.281 9.047 1.00 98.19 137 GLY A CA 1
ATOM 1048 C C . GLY A 1 137 ? 1.089 -9.614 7.841 1.00 98.19 137 GLY A C 1
ATOM 1049 O O . GLY A 1 137 ? 2.173 -9.057 7.663 1.00 98.19 137 GLY A O 1
ATOM 1050 N N . LEU A 1 138 ? 0.597 -10.520 7.003 1.00 98.44 138 LEU A N 1
ATOM 1051 C CA . LEU A 1 138 ? 1.130 -10.802 5.676 1.00 98.44 138 LEU A CA 1
ATOM 1052 C C . LEU A 1 138 ? 0.133 -10.296 4.637 1.00 98.44 138 LEU A C 1
ATOM 1054 O O . LEU A 1 138 ? -1.019 -10.732 4.644 1.00 98.44 138 LEU A O 1
ATOM 1058 N N . LEU A 1 139 ? 0.577 -9.395 3.765 1.00 98.69 139 LEU A N 1
ATOM 1059 C CA . LEU A 1 139 ? -0.248 -8.751 2.750 1.00 98.69 139 LEU A CA 1
ATOM 1060 C C . LEU A 1 139 ? 0.244 -9.084 1.342 1.00 98.69 139 LEU A C 1
ATOM 1062 O O . LEU A 1 139 ? 1.446 -9.073 1.082 1.00 98.69 139 LEU A O 1
ATOM 1066 N N . LEU A 1 140 ? -0.693 -9.352 0.435 1.00 98.25 140 LEU A N 1
ATOM 1067 C CA . LEU A 1 140 ? -0.453 -9.400 -1.005 1.00 98.25 140 LEU A CA 1
ATOM 1068 C C . LEU A 1 140 ? -1.459 -8.484 -1.698 1.00 98.25 140 LEU A C 1
ATOM 1070 O O . LEU A 1 140 ? -2.639 -8.509 -1.353 1.00 98.25 140 LEU A O 1
ATOM 1074 N N . GLY A 1 141 ? -0.990 -7.699 -2.663 1.00 98.25 141 GLY A N 1
ATOM 1075 C CA . GLY A 1 141 ? -1.822 -6.893 -3.552 1.00 98.25 141 GLY A CA 1
ATOM 1076 C C . GLY A 1 141 ? -1.849 -7.464 -4.962 1.00 98.25 141 GLY A C 1
ATOM 1077 O O . GLY A 1 141 ? -0.917 -8.150 -5.384 1.00 98.25 141 GLY A O 1
ATOM 1078 N N . TRP A 1 142 ? -2.901 -7.152 -5.708 1.00 98.44 142 TRP A N 1
ATOM 1079 C CA . TRP A 1 142 ? -2.888 -7.278 -7.157 1.00 98.44 142 TRP A CA 1
ATOM 1080 C C . TRP A 1 142 ? -2.115 -6.091 -7.738 1.00 98.44 142 TRP A C 1
ATOM 1082 O O . TRP A 1 142 ? -2.511 -4.942 -7.569 1.00 98.44 142 TRP A O 1
ATOM 1092 N N . MET A 1 143 ? -0.995 -6.361 -8.407 1.00 97.69 143 MET A N 1
ATOM 1093 C CA . MET A 1 143 ? -0.259 -5.358 -9.172 1.00 97.69 143 MET A CA 1
ATOM 1094 C C . MET A 1 143 ? -0.914 -5.224 -10.549 1.00 97.69 143 MET A C 1
ATOM 1096 O O . MET A 1 143 ? -0.526 -5.882 -11.517 1.00 97.69 143 MET A O 1
ATOM 1100 N N . GLY A 1 144 ? -1.977 -4.429 -10.581 1.00 95.81 144 GLY A N 1
ATOM 1101 C CA . GLY A 1 144 ? -2.828 -4.191 -11.736 1.00 95.81 144 GLY A CA 1
ATOM 1102 C C . GLY A 1 144 ? -4.047 -3.356 -11.349 1.00 95.81 144 GLY A C 1
ATOM 1103 O O . GLY A 1 144 ? -4.278 -3.105 -10.163 1.00 95.81 144 GLY A O 1
ATOM 1104 N N . LEU A 1 145 ? -4.832 -2.943 -12.343 1.00 94.94 145 LEU A N 1
ATOM 1105 C CA . LEU A 1 145 ? -6.080 -2.203 -12.147 1.00 94.94 145 LEU A CA 1
ATOM 1106 C C . LEU A 1 145 ? -7.222 -2.807 -12.986 1.00 94.94 145 LEU A C 1
ATOM 1108 O O . LEU A 1 145 ? -6.979 -3.263 -14.111 1.00 94.94 145 LEU A O 1
ATOM 1112 N N . PRO A 1 146 ? -8.474 -2.798 -12.482 1.00 92.88 146 PRO A N 1
ATOM 1113 C CA . PRO A 1 146 ? -9.660 -3.212 -13.230 1.00 92.88 146 PRO A CA 1
ATOM 1114 C C . PRO A 1 146 ? -9.729 -2.620 -14.641 1.00 92.88 146 PRO A C 1
ATOM 1116 O O . PRO A 1 146 ? -9.701 -1.409 -14.840 1.00 92.88 146 PRO A O 1
ATOM 1119 N N . GLY A 1 147 ? -9.833 -3.493 -15.646 1.00 91.12 147 GLY A N 1
ATOM 1120 C CA . GLY A 1 147 ? -9.991 -3.095 -17.047 1.00 91.12 147 GLY A CA 1
ATOM 1121 C C . GLY A 1 147 ? -8.739 -2.513 -17.714 1.00 91.12 147 GLY A C 1
ATOM 1122 O O . GLY A 1 147 ? -8.809 -2.162 -18.892 1.00 91.12 147 GLY A O 1
ATOM 1123 N N . GLN A 1 148 ? -7.598 -2.440 -17.021 1.00 91.75 148 GLN A N 1
ATOM 1124 C CA . GLN A 1 148 ? -6.327 -1.968 -17.581 1.00 91.75 148 GLN A CA 1
ATOM 1125 C C . GLN A 1 148 ? -5.473 -3.124 -18.116 1.00 91.75 148 GLN A C 1
ATOM 1127 O O . GLN A 1 148 ? -4.318 -3.299 -17.736 1.00 91.75 148 GLN A O 1
ATOM 1132 N N . ASP A 1 149 ? -6.049 -3.931 -19.007 1.00 93.69 149 ASP A N 1
ATOM 1133 C CA . ASP A 1 149 ? -5.400 -5.160 -19.475 1.00 93.69 149 ASP A CA 1
ATOM 1134 C C . ASP A 1 149 ? -4.496 -4.956 -20.707 1.00 93.69 149 ASP A C 1
ATOM 1136 O O . ASP A 1 149 ? -3.724 -5.847 -21.065 1.00 93.69 149 ASP A O 1
ATOM 1140 N N . ASP A 1 150 ? -4.571 -3.793 -21.367 1.00 93.56 150 ASP A N 1
ATOM 1141 C CA . ASP A 1 150 ? -3.788 -3.473 -22.570 1.00 93.56 150 ASP A CA 1
ATOM 1142 C C . ASP A 1 150 ? -2.323 -3.175 -22.219 1.00 93.56 150 ASP A C 1
ATOM 1144 O O . ASP A 1 150 ? -1.886 -2.030 -22.103 1.00 93.56 150 ASP A O 1
ATOM 1148 N N . THR A 1 151 ? -1.566 -4.247 -22.000 1.00 93.31 151 THR A N 1
ATOM 1149 C CA . THR A 1 151 ? -0.153 -4.210 -21.622 1.00 93.31 151 THR A CA 1
ATOM 1150 C C . THR A 1 151 ? 0.701 -4.973 -22.640 1.00 93.31 151 THR A C 1
ATOM 1152 O O . THR A 1 151 ? 0.222 -5.928 -23.269 1.00 93.31 151 THR A O 1
ATOM 1155 N N . PRO A 1 152 ? 1.996 -4.627 -22.793 1.00 93.81 152 PRO A N 1
ATOM 1156 C CA . PRO A 1 152 ? 2.900 -5.348 -23.688 1.00 93.81 152 PRO A CA 1
ATOM 1157 C C . PRO A 1 152 ? 2.955 -6.868 -23.455 1.00 93.81 152 PRO A C 1
ATOM 1159 O O . PRO A 1 152 ? 3.126 -7.617 -24.420 1.00 93.81 152 PRO A O 1
ATOM 1162 N N . SER A 1 153 ? 2.770 -7.344 -22.215 1.00 93.62 153 SER A N 1
ATOM 1163 C CA . SER A 1 153 ? 2.812 -8.777 -21.889 1.00 93.62 153 SER A CA 1
ATOM 1164 C C . SER A 1 153 ? 1.652 -9.568 -22.497 1.00 93.62 153 SER A C 1
ATOM 1166 O O . SER A 1 153 ? 1.831 -10.739 -22.824 1.00 93.62 153 SER A O 1
ATOM 1168 N N . VAL A 1 154 ? 0.487 -8.955 -22.740 1.00 94.94 154 VAL A N 1
ATOM 1169 C CA . VAL A 1 154 ? -0.649 -9.656 -23.365 1.00 94.94 154 VAL A CA 1
ATOM 1170 C C . VAL A 1 154 ? -0.322 -10.039 -24.799 1.00 94.94 154 VAL A C 1
ATOM 1172 O O . VAL A 1 154 ? -0.435 -11.207 -25.171 1.00 94.94 154 VAL A O 1
ATOM 1175 N N . ALA A 1 155 ? 0.110 -9.069 -25.605 1.00 91.88 155 ALA A N 1
ATOM 1176 C CA . ALA A 1 155 ? 0.412 -9.306 -27.012 1.00 91.88 155 ALA A CA 1
ATOM 1177 C C . ALA A 1 155 ? 1.673 -10.165 -27.203 1.00 91.88 155 ALA A C 1
ATOM 1179 O O . ALA A 1 155 ? 1.729 -10.962 -28.140 1.00 91.88 155 ALA A O 1
ATOM 1180 N N . ALA A 1 156 ? 2.678 -10.004 -26.336 1.00 91.50 156 ALA A N 1
ATOM 1181 C CA . ALA A 1 156 ? 3.952 -10.709 -26.452 1.00 91.50 156 ALA A CA 1
ATOM 1182 C C . ALA A 1 156 ? 3.939 -12.115 -25.826 1.00 91.50 156 ALA A C 1
ATOM 1184 O O . ALA A 1 156 ? 4.562 -13.028 -26.368 1.00 91.50 156 ALA A O 1
ATOM 1185 N N . GLU A 1 157 ? 3.248 -12.296 -24.697 1.00 93.19 157 GLU A N 1
ATOM 1186 C CA . GLU A 1 157 ? 3.395 -13.473 -23.828 1.00 93.19 157 GLU A CA 1
ATOM 1187 C C . GLU A 1 157 ? 2.058 -14.089 -23.373 1.00 93.19 157 GLU A C 1
ATOM 1189 O O . GLU A 1 157 ? 2.049 -15.180 -22.804 1.00 93.19 157 GLU A O 1
ATOM 1194 N N . GLY A 1 158 ? 0.919 -13.446 -23.654 1.00 95.75 158 GLY A N 1
ATOM 1195 C CA . GLY A 1 158 ? -0.416 -13.992 -23.392 1.00 95.75 158 GLY A CA 1
ATOM 1196 C C . GLY A 1 158 ? -0.872 -13.940 -21.932 1.00 95.75 158 GLY A C 1
ATOM 1197 O O . GLY A 1 158 ? -1.792 -14.673 -21.569 1.00 95.75 158 GLY A O 1
ATOM 1198 N N . TRP A 1 159 ? -0.256 -13.099 -21.098 1.00 95.62 159 TRP A N 1
ATOM 1199 C CA . TRP A 1 159 ? -0.642 -12.897 -19.698 1.00 95.62 159 TRP A CA 1
ATOM 1200 C C . TRP A 1 159 ? -0.679 -11.410 -19.335 1.00 95.62 159 TRP A C 1
ATOM 1202 O O . TRP A 1 159 ? -0.095 -10.570 -20.023 1.00 95.62 159 TRP A O 1
ATOM 1212 N N . VAL A 1 160 ? -1.374 -11.093 -18.245 1.00 96.31 160 VAL A N 1
ATOM 1213 C CA . VAL A 1 160 ? -1.504 -9.734 -17.723 1.00 96.31 160 VAL A CA 1
ATOM 1214 C C . VAL A 1 160 ? -1.509 -9.745 -16.203 1.00 96.31 160 VAL A C 1
ATOM 1216 O O . VAL A 1 160 ? -2.050 -10.675 -15.601 1.00 96.31 160 VAL A O 1
ATOM 1219 N N . HIS A 1 161 ? -0.930 -8.692 -15.625 1.00 96.56 161 HIS A N 1
ATOM 1220 C CA . HIS A 1 161 ? -0.813 -8.443 -14.187 1.00 96.56 161 HIS A CA 1
ATOM 1221 C C . HIS A 1 161 ? -0.024 -9.494 -13.402 1.00 96.56 161 HIS A C 1
ATOM 1223 O O . HIS A 1 161 ? 0.227 -10.613 -13.844 1.00 96.56 161 HIS A O 1
ATOM 1229 N N . SER A 1 162 ? 0.344 -9.141 -12.178 1.00 97.38 162 SER A N 1
ATOM 1230 C CA . SER A 1 162 ? 0.915 -10.070 -11.205 1.00 97.38 162 SER A CA 1
ATOM 1231 C C . SER A 1 162 ? 0.368 -9.776 -9.812 1.00 97.38 162 SER A C 1
ATOM 1233 O O . SER A 1 162 ? -0.413 -8.847 -9.612 1.00 97.38 162 SER A O 1
ATOM 1235 N N . LEU A 1 163 ? 0.770 -10.571 -8.824 1.00 98.38 163 LEU A N 1
ATOM 1236 C CA . LEU A 1 163 ? 0.698 -10.127 -7.434 1.00 98.38 163 LEU A CA 1
ATOM 1237 C C . LEU A 1 163 ? 1.957 -9.318 -7.103 1.00 98.38 163 LEU A C 1
ATOM 1239 O O . LEU A 1 163 ? 2.986 -9.469 -7.765 1.00 98.38 163 LEU A O 1
ATOM 1243 N N . THR A 1 164 ? 1.875 -8.490 -6.068 1.00 98.56 164 THR A N 1
ATOM 1244 C CA . THR A 1 164 ? 3.059 -7.960 -5.384 1.00 98.56 164 THR A CA 1
ATOM 1245 C C . THR A 1 164 ? 3.859 -9.099 -4.751 1.00 98.56 164 THR A C 1
ATOM 1247 O O . THR A 1 164 ? 3.323 -10.192 -4.516 1.00 98.56 164 THR A O 1
ATOM 1250 N N . VAL A 1 165 ? 5.110 -8.850 -4.357 1.00 98.12 165 VAL A N 1
ATOM 1251 C CA . VAL A 1 165 ? 5.738 -9.734 -3.369 1.00 98.12 165 VAL A CA 1
ATOM 1252 C C . VAL A 1 165 ? 4.935 -9.703 -2.064 1.00 98.12 165 VAL A C 1
ATOM 1254 O O . VAL A 1 165 ? 4.244 -8.717 -1.771 1.00 98.12 165 VAL A O 1
ATOM 1257 N N . PRO A 1 166 ? 5.001 -10.765 -1.244 1.00 98.19 166 PRO A N 1
ATOM 1258 C CA . PRO A 1 166 ? 4.411 -10.721 0.080 1.00 98.19 166 PRO A CA 1
ATOM 1259 C C . PRO A 1 166 ? 5.046 -9.601 0.904 1.00 98.19 166 PRO A C 1
ATOM 1261 O O . PRO A 1 166 ? 6.269 -9.459 0.956 1.00 98.19 166 PRO A O 1
ATOM 1264 N N . ARG A 1 167 ? 4.214 -8.814 1.579 1.00 98.56 167 ARG A N 1
ATOM 1265 C CA . ARG A 1 167 ? 4.648 -7.724 2.451 1.00 98.56 167 ARG A CA 1
ATOM 1266 C C . ARG A 1 167 ? 4.376 -8.098 3.892 1.00 98.56 167 ARG A C 1
ATOM 1268 O O . ARG A 1 167 ? 3.252 -8.471 4.233 1.00 98.56 167 ARG A O 1
ATOM 1275 N N . ARG A 1 168 ? 5.384 -7.977 4.755 1.00 98.62 168 ARG A N 1
ATOM 1276 C CA . ARG A 1 168 ? 5.135 -7.937 6.197 1.00 98.62 168 ARG A CA 1
ATOM 1277 C C . ARG A 1 168 ? 4.560 -6.567 6.526 1.00 98.62 168 ARG A C 1
ATOM 1279 O O . ARG A 1 168 ? 5.142 -5.561 6.129 1.00 98.62 168 ARG A O 1
ATOM 1286 N N . VAL A 1 169 ? 3.440 -6.548 7.234 1.00 98.62 169 VAL A N 1
ATOM 1287 C CA . VAL A 1 169 ? 2.756 -5.330 7.666 1.00 98.62 169 VAL A CA 1
ATOM 1288 C C . VAL A 1 169 ? 2.812 -5.241 9.180 1.00 98.62 169 VAL A C 1
ATOM 1290 O O . VAL A 1 169 ? 2.407 -6.180 9.858 1.00 98.62 169 VAL A O 1
ATOM 1293 N N . GLU A 1 170 ? 3.293 -4.122 9.705 1.00 98.69 170 GLU A N 1
ATOM 1294 C CA . GLU A 1 170 ? 3.388 -3.836 11.142 1.00 98.69 170 GLU A CA 1
ATOM 1295 C C . GLU A 1 170 ? 2.794 -2.450 11.412 1.00 98.69 170 GLU A C 1
ATOM 1297 O O . GLU A 1 170 ? 2.861 -1.573 10.553 1.00 98.69 170 GLU A O 1
ATOM 1302 N N . VAL A 1 171 ? 2.210 -2.223 12.591 1.00 98.62 171 VAL A N 1
ATOM 1303 C CA . VAL A 1 171 ? 1.656 -0.904 12.944 1.00 98.62 171 VAL A CA 1
ATOM 1304 C C . VAL A 1 171 ? 2.605 -0.201 13.898 1.00 98.62 171 VAL A C 1
ATOM 1306 O O . VAL A 1 171 ? 2.998 -0.767 14.914 1.00 98.62 171 VAL A O 1
ATOM 1309 N N . HIS A 1 172 ? 2.979 1.032 13.573 1.00 98.44 172 HIS A N 1
ATOM 1310 C CA . HIS A 1 172 ? 3.846 1.866 14.395 1.00 98.44 172 HIS A CA 1
ATOM 1311 C C . HIS A 1 172 ? 3.205 3.237 14.573 1.00 98.44 172 HIS A C 1
ATOM 1313 O O . HIS A 1 172 ? 3.114 3.999 13.609 1.00 98.44 172 HIS A O 1
ATOM 1319 N N . ASN A 1 173 ? 2.795 3.576 15.796 1.00 97.62 173 ASN A N 1
ATOM 1320 C CA . ASN A 1 173 ? 2.075 4.820 16.083 1.00 97.62 173 ASN A CA 1
ATOM 1321 C C . ASN A 1 173 ? 0.866 5.023 15.151 1.00 97.62 173 ASN A C 1
ATOM 1323 O O . ASN A 1 173 ? 0.698 6.095 14.568 1.00 97.62 173 ASN A O 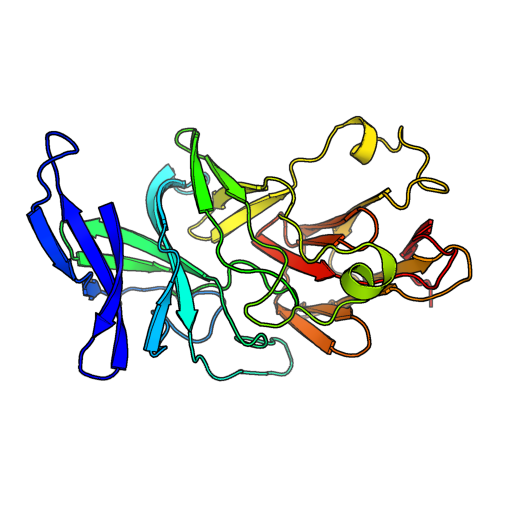1
ATOM 1327 N N . HIS A 1 174 ? 0.029 3.995 15.011 1.00 98.31 174 HIS A N 1
ATOM 1328 C CA . HIS A 1 174 ? -1.152 3.964 14.140 1.00 98.31 174 HIS A CA 1
ATOM 1329 C C . HIS A 1 174 ? -0.862 4.040 12.626 1.00 98.31 174 HIS A C 1
ATOM 1331 O O . HIS A 1 174 ? -1.798 4.155 11.840 1.00 98.31 174 HIS A O 1
ATOM 1337 N N . VAL A 1 175 ? 0.400 3.970 12.186 1.00 98.44 175 VAL A N 1
ATOM 1338 C CA . VAL A 1 175 ? 0.780 3.942 10.761 1.00 98.44 175 VAL A CA 1
ATOM 1339 C C . VAL A 1 175 ? 1.156 2.522 10.358 1.00 98.44 175 VAL A C 1
ATOM 1341 O O . VAL A 1 175 ? 1.985 1.901 11.026 1.00 98.44 175 VAL A O 1
ATOM 1344 N N . LEU A 1 176 ? 0.586 2.015 9.261 1.00 98.50 176 LEU A N 1
ATOM 1345 C CA . LEU A 1 176 ? 1.027 0.746 8.684 1.00 98.50 176 LEU A CA 1
ATOM 1346 C C . LEU A 1 176 ? 2.379 0.925 7.999 1.00 98.50 176 LEU A C 1
ATOM 1348 O O . LEU A 1 176 ? 2.536 1.775 7.126 1.00 98.50 176 LEU A O 1
ATOM 1352 N N . ARG A 1 177 ? 3.339 0.091 8.385 1.00 98.69 177 ARG A N 1
ATOM 1353 C CA . ARG A 1 177 ? 4.635 -0.051 7.733 1.00 98.69 177 ARG A CA 1
ATOM 1354 C C . ARG A 1 177 ? 4.680 -1.361 6.970 1.00 98.69 177 ARG A C 1
ATOM 1356 O O . ARG A 1 177 ? 4.258 -2.391 7.489 1.00 98.69 177 ARG A O 1
ATOM 1363 N N . GLN A 1 178 ? 5.200 -1.310 5.754 1.00 98.69 178 GLN A N 1
ATOM 1364 C CA . GLN A 1 178 ? 5.316 -2.439 4.844 1.00 98.69 178 GLN A CA 1
ATOM 1365 C C . GLN A 1 178 ? 6.789 -2.766 4.608 1.00 98.69 178 GLN A C 1
ATOM 1367 O O . GLN A 1 178 ? 7.587 -1.895 4.271 1.00 98.69 178 GLN A O 1
ATOM 1372 N N . THR A 1 179 ? 7.156 -4.034 4.769 1.00 98.44 179 THR A N 1
ATOM 1373 C CA . THR A 1 179 ? 8.482 -4.555 4.416 1.00 98.44 179 THR A CA 1
ATOM 1374 C C . THR A 1 179 ? 8.334 -5.628 3.347 1.00 98.44 179 THR A C 1
ATOM 1376 O O . THR A 1 179 ? 7.637 -6.622 3.564 1.00 98.44 179 THR A O 1
ATOM 1379 N N . LEU A 1 180 ? 9.014 -5.453 2.213 1.00 98.38 180 LEU A N 1
ATOM 1380 C CA . LEU A 1 180 ? 9.031 -6.437 1.132 1.00 98.38 180 LEU A CA 1
ATOM 1381 C C . LEU A 1 180 ? 9.716 -7.734 1.594 1.00 98.38 180 LEU A C 1
ATOM 1383 O O . LEU A 1 180 ? 10.853 -7.721 2.078 1.00 98.38 180 LEU A O 1
ATOM 1387 N N . ILE A 1 181 ? 9.039 -8.871 1.433 1.00 97.00 181 ILE A N 1
ATOM 1388 C CA . ILE A 1 181 ? 9.607 -10.191 1.710 1.00 97.00 181 ILE A CA 1
ATOM 1389 C C . ILE A 1 181 ? 10.138 -10.767 0.400 1.00 97.00 181 ILE A C 1
ATOM 1391 O O . ILE A 1 181 ? 9.419 -11.403 -0.366 1.00 97.00 181 ILE A O 1
ATOM 1395 N N . VAL A 1 182 ? 11.433 -10.567 0.178 1.00 94.56 182 VAL A N 1
ATOM 1396 C CA . VAL A 1 182 ? 12.182 -11.135 -0.950 1.00 94.56 182 VAL A CA 1
ATOM 1397 C C . VAL A 1 182 ? 13.237 -12.140 -0.459 1.00 94.56 182 VAL A C 1
ATOM 1399 O O . VAL A 1 182 ? 13.698 -12.030 0.686 1.00 94.56 182 VAL A O 1
ATOM 1402 N N . PRO A 1 183 ? 13.653 -13.117 -1.289 1.00 92.06 183 PRO A N 1
ATOM 1403 C CA . PRO A 1 183 ? 14.729 -14.043 -0.941 1.00 92.06 183 PRO A CA 1
ATOM 1404 C C . PRO A 1 183 ? 16.034 -13.327 -0.564 1.00 92.06 183 PRO A C 1
ATOM 1406 O O . PRO A 1 183 ? 16.427 -12.350 -1.199 1.00 92.06 183 PRO A O 1
ATOM 1409 N N . GLU A 1 184 ? 16.760 -13.847 0.428 1.00 90.00 184 GLU A N 1
ATOM 1410 C CA . GLU A 1 184 ? 18.054 -13.283 0.849 1.00 90.00 184 GLU A CA 1
ATOM 1411 C C . GLU A 1 184 ? 19.077 -13.231 -0.288 1.00 90.00 184 GLU A C 1
ATOM 1413 O O . GLU A 1 184 ? 19.804 -12.249 -0.403 1.00 90.00 184 GLU A O 1
ATOM 1418 N N . SER A 1 185 ? 19.067 -14.220 -1.185 1.00 88.38 185 SER A N 1
ATOM 1419 C CA . SER A 1 185 ? 19.939 -14.251 -2.363 1.00 88.38 185 SER A CA 1
ATOM 1420 C C . SER A 1 185 ? 19.717 -13.063 -3.309 1.00 88.38 185 SER A C 1
ATOM 1422 O O . SER A 1 185 ? 20.652 -12.629 -3.976 1.00 88.38 185 SER A O 1
ATOM 1424 N N . VAL A 1 186 ? 18.494 -12.517 -3.367 1.00 88.75 186 VAL A N 1
ATOM 1425 C CA . VAL A 1 186 ? 18.191 -11.286 -4.118 1.00 88.75 186 VAL A CA 1
ATOM 1426 C C . VAL A 1 186 ? 18.806 -10.084 -3.402 1.00 88.75 186 VAL A C 1
ATOM 1428 O O . VAL A 1 186 ? 19.519 -9.301 -4.022 1.00 88.75 186 VAL A O 1
ATOM 1431 N N . ARG A 1 187 ? 18.576 -9.959 -2.086 1.00 87.56 187 ARG A N 1
ATOM 1432 C CA . ARG A 1 187 ? 19.040 -8.808 -1.284 1.00 87.56 187 ARG A CA 1
ATOM 1433 C C . ARG A 1 187 ? 20.558 -8.724 -1.167 1.00 87.56 187 ARG A C 1
ATOM 1435 O O . ARG A 1 187 ? 21.105 -7.629 -1.110 1.00 87.56 187 ARG A O 1
ATOM 1442 N N . ASN A 1 188 ? 21.229 -9.873 -1.132 1.00 84.38 188 ASN A N 1
ATOM 1443 C CA . ASN A 1 188 ? 22.682 -9.971 -1.009 1.00 84.38 188 ASN A CA 1
ATOM 1444 C C . ASN A 1 188 ? 23.411 -9.852 -2.361 1.00 84.38 188 ASN A C 1
ATOM 1446 O O . ASN A 1 188 ? 24.636 -9.956 -2.397 1.00 84.38 188 ASN A O 1
ATOM 1450 N N . GLY A 1 189 ? 22.682 -9.677 -3.469 1.00 73.81 189 GLY A N 1
ATOM 1451 C CA . GLY A 1 189 ? 23.259 -9.615 -4.814 1.00 73.81 189 GLY A CA 1
ATOM 1452 C C . GLY A 1 189 ? 23.901 -10.922 -5.283 1.00 73.81 189 GLY A C 1
ATOM 1453 O O . GLY A 1 189 ? 24.807 -10.917 -6.114 1.00 73.81 189 GLY A O 1
ATOM 1454 N N . GLU A 1 190 ? 23.454 -12.056 -4.738 1.00 72.25 190 GLU A N 1
ATOM 1455 C CA . GLU A 1 190 ? 23.919 -13.393 -5.131 1.00 72.25 190 GLU A CA 1
ATOM 1456 C C . GLU A 1 190 ? 23.273 -13.856 -6.447 1.00 72.25 190 GLU A C 1
ATOM 1458 O O . GLU A 1 190 ? 23.766 -14.774 -7.105 1.00 72.25 190 GLU A O 1
ATOM 1463 N N . ILE A 1 191 ? 22.177 -13.209 -6.854 1.00 68.25 191 ILE A N 1
ATOM 1464 C CA . ILE A 1 191 ? 21.587 -13.358 -8.183 1.00 68.25 191 ILE A CA 1
ATOM 1465 C C . ILE A 1 191 ? 22.289 -12.391 -9.132 1.00 68.25 191 ILE A C 1
ATOM 1467 O O . ILE A 1 191 ? 22.382 -11.197 -8.863 1.00 68.25 191 ILE A O 1
ATOM 1471 N N . ASN A 1 192 ? 22.766 -12.905 -10.268 1.00 62.22 192 ASN A N 1
ATOM 1472 C CA . ASN A 1 192 ? 23.416 -12.083 -11.281 1.00 62.22 192 ASN A CA 1
ATOM 1473 C C . ASN A 1 192 ? 22.382 -11.121 -11.904 1.00 62.22 192 ASN A C 1
ATOM 1475 O O . ASN A 1 192 ? 21.609 -11.489 -12.794 1.00 62.22 192 ASN A O 1
ATOM 1479 N N . HIS A 1 193 ? 22.343 -9.893 -11.388 1.00 63.94 193 HIS A N 1
ATOM 1480 C CA . HIS A 1 193 ? 21.396 -8.841 -11.763 1.00 63.94 193 HIS A CA 1
ATOM 1481 C C . HIS A 1 193 ? 21.427 -8.519 -13.266 1.00 63.94 193 HIS A C 1
ATOM 1483 O O . HIS A 1 193 ? 20.391 -8.219 -13.853 1.00 63.94 193 HIS A O 1
ATOM 1489 N N . MET A 1 194 ? 22.593 -8.667 -13.908 1.00 60.06 194 MET A N 1
ATOM 1490 C CA . MET A 1 194 ? 22.790 -8.278 -15.309 1.00 60.06 194 MET A CA 1
ATOM 1491 C C . MET A 1 194 ? 22.085 -9.167 -16.340 1.00 60.06 194 MET A C 1
ATOM 1493 O O . MET A 1 194 ? 21.919 -8.706 -17.461 1.00 60.06 194 MET A O 1
ATOM 1497 N N . ASP A 1 195 ? 21.655 -10.385 -15.984 1.00 71.06 195 ASP A N 1
ATOM 1498 C CA . ASP A 1 195 ? 21.036 -11.332 -16.934 1.00 71.06 195 ASP A CA 1
ATOM 1499 C C . ASP A 1 195 ? 19.612 -11.767 -16.536 1.00 71.06 195 ASP A C 1
ATOM 1501 O O . ASP A 1 195 ? 18.944 -12.483 -17.284 1.00 71.06 195 ASP A O 1
ATOM 1505 N N . SER A 1 196 ? 19.138 -11.381 -15.347 1.00 83.81 196 SER A N 1
ATOM 1506 C CA . SER A 1 196 ? 17.858 -11.858 -14.799 1.00 83.81 196 SER A CA 1
ATOM 1507 C C . SER A 1 196 ? 16.712 -10.857 -14.940 1.00 83.81 196 SER A C 1
ATOM 1509 O O . SER A 1 196 ? 15.551 -11.271 -14.975 1.00 83.81 196 SER A O 1
ATOM 1511 N N . GLY A 1 197 ? 17.024 -9.558 -15.023 1.00 88.00 197 GLY A N 1
ATOM 1512 C CA . GLY A 1 197 ? 16.030 -8.493 -14.888 1.00 88.00 197 GLY A CA 1
ATOM 1513 C C . GLY A 1 197 ? 15.491 -8.350 -13.460 1.00 88.00 197 GLY A C 1
ATOM 1514 O O . GLY A 1 197 ? 14.483 -7.681 -13.269 1.00 88.00 197 GLY A O 1
ATOM 1515 N N . ILE A 1 198 ? 16.136 -8.990 -12.477 1.00 93.62 198 ILE A N 1
ATOM 1516 C CA . ILE A 1 198 ? 15.795 -8.887 -11.058 1.00 93.62 198 ILE A CA 1
ATOM 1517 C C . ILE A 1 198 ? 16.822 -7.976 -10.400 1.00 93.62 198 ILE A C 1
ATOM 1519 O O . ILE A 1 198 ? 18.006 -8.312 -10.394 1.00 93.62 198 ILE A O 1
ATOM 1523 N N . LEU A 1 199 ? 16.394 -6.851 -9.832 1.00 93.44 199 LEU A N 1
ATOM 1524 C CA . LEU A 1 199 ? 17.270 -5.854 -9.210 1.00 93.44 199 LEU A CA 1
ATOM 1525 C C . LEU A 1 199 ? 16.811 -5.564 -7.781 1.00 93.44 199 LEU A C 1
ATOM 1527 O O . LEU A 1 199 ? 15.618 -5.551 -7.488 1.00 93.44 199 LEU A O 1
ATOM 1531 N N . TRP A 1 200 ? 17.767 -5.302 -6.896 1.00 94.69 200 TRP A N 1
ATOM 1532 C CA . TRP A 1 200 ? 17.502 -4.856 -5.534 1.00 94.69 200 TRP A CA 1
ATOM 1533 C C . TRP A 1 200 ? 18.407 -3.682 -5.201 1.00 94.69 200 TRP A C 1
ATOM 1535 O O . TRP A 1 200 ? 19.616 -3.738 -5.423 1.00 94.69 200 TRP A O 1
ATOM 1545 N N . HIS A 1 201 ? 17.819 -2.639 -4.633 1.00 95.06 201 HIS A N 1
ATOM 1546 C CA . HIS A 1 201 ? 18.537 -1.499 -4.091 1.00 95.06 201 HIS A CA 1
ATOM 1547 C C . HIS A 1 201 ? 17.924 -1.120 -2.750 1.00 95.06 201 HIS A C 1
ATOM 1549 O O . HIS A 1 201 ? 16.704 -1.053 -2.626 1.00 95.06 201 HIS A O 1
ATOM 1555 N N . SER A 1 202 ? 18.761 -0.863 -1.750 1.00 94.94 202 SER A N 1
ATOM 1556 C CA . SER A 1 202 ? 18.332 -0.255 -0.492 1.00 94.94 202 SER A CA 1
ATOM 1557 C C . SER A 1 202 ? 19.357 0.784 -0.065 1.00 94.94 202 SER A C 1
ATOM 1559 O O . SER A 1 202 ? 20.567 0.547 -0.128 1.00 94.94 202 SER A O 1
ATOM 1561 N N . GLU A 1 203 ? 18.869 1.943 0.358 1.00 95.06 203 GLU A N 1
ATOM 1562 C CA . GLU A 1 203 ? 19.684 2.993 0.945 1.00 95.06 203 GLU A CA 1
ATOM 1563 C C . GLU A 1 203 ? 18.895 3.812 1.963 1.00 95.06 203 GLU A C 1
ATOM 1565 O O . GLU A 1 203 ? 17.669 3.897 1.923 1.00 95.06 203 GLU A O 1
ATOM 1570 N N . ARG A 1 204 ? 19.610 4.453 2.887 1.00 96.38 204 ARG A N 1
ATOM 1571 C CA . ARG A 1 204 ? 18.998 5.389 3.826 1.00 96.38 204 ARG A CA 1
ATOM 1572 C C . ARG A 1 204 ? 18.988 6.790 3.222 1.00 96.38 204 ARG A C 1
ATOM 1574 O O . ARG A 1 204 ? 20.030 7.305 2.822 1.00 96.38 204 ARG A O 1
ATOM 1581 N N . LEU A 1 205 ? 17.814 7.410 3.183 1.00 94.50 205 LEU A N 1
ATOM 1582 C CA . LEU A 1 205 ? 17.643 8.800 2.780 1.00 94.50 205 LEU A CA 1
ATOM 1583 C C . LEU A 1 205 ? 17.916 9.703 3.984 1.00 94.50 205 LEU A C 1
ATOM 1585 O O . LEU A 1 205 ? 17.109 9.776 4.908 1.00 94.50 205 LEU A O 1
ATOM 1589 N N . ASP A 1 206 ? 19.045 10.410 3.964 1.00 90.25 206 ASP A N 1
ATOM 1590 C CA . ASP A 1 206 ? 19.517 11.252 5.074 1.00 90.25 206 ASP A CA 1
ATOM 1591 C C . ASP A 1 206 ? 19.242 12.749 4.832 1.00 90.25 206 ASP A C 1
ATOM 1593 O O . ASP A 1 206 ? 20.079 13.609 5.109 1.00 90.25 206 ASP A O 1
ATOM 1597 N N . GLY A 1 207 ? 18.080 13.075 4.255 1.00 84.56 207 GLY A N 1
ATOM 1598 C CA . GLY A 1 207 ? 17.655 14.466 4.046 1.00 84.56 207 GLY A CA 1
ATOM 1599 C C . GLY A 1 207 ? 18.416 15.230 2.956 1.00 84.56 207 GLY A C 1
ATOM 1600 O O . GLY A 1 207 ? 18.375 16.455 2.953 1.00 84.56 207 GLY A O 1
ATOM 1601 N N . HIS A 1 208 ? 19.089 14.527 2.045 1.00 92.06 208 HIS A N 1
ATOM 1602 C CA . HIS A 1 208 ? 19.693 15.098 0.838 1.00 92.06 208 HIS A CA 1
ATOM 1603 C C . HIS A 1 208 ? 18.914 14.634 -0.388 1.00 92.06 208 HIS A C 1
ATOM 1605 O O . HIS A 1 208 ? 18.448 13.493 -0.403 1.00 92.06 208 HIS A O 1
ATOM 1611 N N . GLU A 1 209 ? 18.808 15.485 -1.410 1.00 95.19 209 GLU A N 1
ATOM 1612 C CA . GLU A 1 209 ? 18.200 15.093 -2.683 1.00 95.19 209 GLU A CA 1
ATOM 1613 C C . GLU A 1 209 ? 18.877 13.839 -3.242 1.00 95.19 209 GLU A C 1
ATOM 1615 O O . GLU A 1 209 ? 20.100 13.683 -3.181 1.00 95.19 209 GLU A O 1
ATOM 1620 N N . THR A 1 210 ? 18.063 12.898 -3.711 1.00 95.44 210 THR A N 1
ATOM 1621 C CA . THR A 1 210 ? 18.530 11.610 -4.228 1.00 95.44 210 THR A CA 1
ATOM 1622 C C . THR A 1 210 ? 17.642 11.187 -5.384 1.00 95.44 210 THR A C 1
ATOM 1624 O O . THR A 1 210 ? 16.434 11.063 -5.213 1.00 95.44 210 THR A O 1
ATOM 1627 N N . THR A 1 211 ? 18.244 10.908 -6.537 1.00 97.19 211 THR A N 1
ATOM 1628 C CA . THR A 1 211 ? 17.534 10.423 -7.726 1.00 97.19 211 THR A CA 1
ATOM 1629 C C . THR A 1 211 ? 18.039 9.042 -8.083 1.00 97.19 211 THR A C 1
ATOM 1631 O O . THR A 1 211 ? 19.215 8.890 -8.405 1.00 97.19 211 THR A O 1
ATOM 1634 N N . LEU A 1 212 ? 17.158 8.049 -8.053 1.00 97.62 212 LEU A N 1
ATOM 1635 C CA . LEU A 1 212 ? 17.406 6.703 -8.551 1.00 97.62 212 LEU A CA 1
ATOM 1636 C C . LEU A 1 212 ? 16.727 6.512 -9.899 1.00 97.62 212 LEU A C 1
ATOM 1638 O O . LEU A 1 212 ? 15.559 6.850 -10.066 1.00 97.62 212 LEU A O 1
ATOM 1642 N 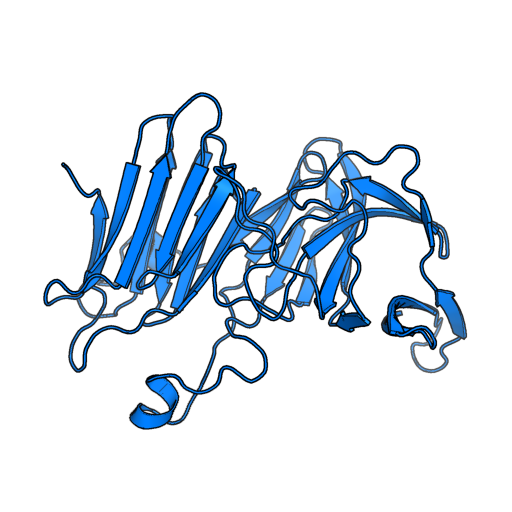N . VAL A 1 213 ? 17.453 5.928 -10.845 1.00 97.75 213 VAL A N 1
ATOM 1643 C CA . VAL A 1 213 ? 16.944 5.631 -12.184 1.00 97.75 213 VAL A CA 1
ATOM 1644 C C . VAL A 1 213 ? 17.061 4.136 -12.438 1.00 97.75 213 VAL A C 1
ATOM 1646 O O . VAL A 1 213 ? 18.131 3.545 -12.253 1.00 97.75 213 VAL A O 1
ATOM 1649 N N . ILE A 1 214 ? 15.949 3.528 -12.852 1.00 96.81 214 ILE A N 1
ATOM 1650 C CA . ILE A 1 214 ? 15.910 2.152 -13.345 1.00 96.81 214 ILE A CA 1
ATOM 1651 C C . ILE A 1 214 ? 16.249 2.200 -14.830 1.00 96.81 214 ILE A C 1
ATOM 1653 O O . ILE A 1 214 ? 15.488 2.766 -15.619 1.00 96.81 214 ILE A O 1
ATOM 1657 N N . THR A 1 215 ? 17.373 1.596 -15.210 1.00 95.56 215 THR A N 1
ATOM 1658 C CA . THR A 1 215 ? 17.888 1.664 -16.582 1.00 95.56 215 THR A CA 1
ATOM 1659 C C . THR A 1 215 ? 18.071 0.273 -17.176 1.00 95.56 215 THR A C 1
ATOM 1661 O O . THR A 1 215 ? 18.608 -0.649 -16.549 1.00 95.56 215 THR A O 1
ATOM 1664 N N . GLY A 1 216 ? 17.611 0.107 -18.411 1.00 93.88 216 GLY A N 1
ATOM 1665 C CA . GLY A 1 216 ? 17.766 -1.116 -19.181 1.00 93.88 216 GLY A CA 1
ATOM 1666 C C . GLY A 1 216 ? 19.167 -1.269 -19.767 1.00 93.88 216 GLY A C 1
ATOM 1667 O O . GLY A 1 216 ? 19.950 -0.320 -19.819 1.00 93.88 216 GLY A O 1
ATOM 1668 N N . SER A 1 217 ? 19.507 -2.480 -20.208 1.00 92.38 217 SER A N 1
ATOM 1669 C CA . SER A 1 217 ? 20.835 -2.807 -20.748 1.00 92.38 217 SER A CA 1
ATOM 1670 C C . SER A 1 217 ? 21.229 -2.003 -21.998 1.00 92.38 217 SER A C 1
ATOM 1672 O O . SER A 1 217 ? 22.388 -2.044 -22.408 1.00 92.38 217 SER A O 1
ATOM 1674 N N . GLN A 1 218 ? 20.285 -1.297 -22.629 1.00 92.38 218 GLN A N 1
ATOM 1675 C CA . GLN A 1 218 ? 20.507 -0.424 -23.785 1.00 92.38 218 GLN A CA 1
ATOM 1676 C C . GLN A 1 218 ? 20.322 1.067 -23.449 1.00 92.38 218 GLN A C 1
ATOM 1678 O O . GLN A 1 218 ? 20.351 1.904 -24.350 1.00 92.38 218 GLN A O 1
ATOM 1683 N N . GLY A 1 219 ? 20.180 1.416 -22.166 1.00 91.56 219 GLY A N 1
ATOM 1684 C CA . GLY A 1 219 ? 20.048 2.798 -21.703 1.00 91.56 219 GLY A CA 1
ATOM 1685 C C . GLY A 1 219 ? 18.610 3.311 -21.624 1.00 91.56 219 GLY A C 1
ATOM 1686 O O . GLY A 1 219 ? 18.413 4.494 -21.354 1.00 91.56 219 GLY A O 1
ATOM 1687 N N . THR A 1 220 ? 17.606 2.460 -21.849 1.00 94.50 220 THR A N 1
ATOM 1688 C CA . THR A 1 220 ? 16.196 2.846 -21.703 1.00 94.50 220 THR A CA 1
ATOM 1689 C C . THR A 1 220 ? 15.886 3.152 -20.246 1.00 94.50 220 THR A C 1
ATOM 1691 O O . THR A 1 220 ? 16.250 2.375 -19.367 1.00 94.50 220 THR A O 1
ATOM 1694 N N . ILE A 1 221 ? 15.194 4.257 -19.983 1.00 96.38 221 ILE A N 1
ATOM 1695 C CA . ILE A 1 221 ? 14.733 4.607 -18.637 1.00 96.38 221 ILE A CA 1
ATOM 1696 C C . ILE A 1 221 ? 13.375 3.947 -18.405 1.00 96.38 221 ILE A C 1
ATOM 1698 O O . ILE A 1 221 ? 12.435 4.195 -19.157 1.00 96.38 221 ILE A O 1
ATOM 1702 N N . GLY A 1 222 ? 13.287 3.105 -17.376 1.00 96.38 222 GLY A N 1
ATOM 1703 C CA . GLY A 1 222 ? 12.046 2.450 -16.967 1.00 96.38 222 GLY A CA 1
ATOM 1704 C C . GLY A 1 222 ? 11.221 3.291 -16.003 1.00 96.38 222 GLY A C 1
ATOM 1705 O O . GLY A 1 222 ? 10.012 3.422 -16.188 1.00 96.38 222 GLY A O 1
ATOM 1706 N N . ALA A 1 223 ? 11.873 3.853 -14.987 1.00 98.19 223 ALA A N 1
ATOM 1707 C CA . ALA A 1 223 ? 11.268 4.760 -14.018 1.00 98.19 223 ALA A CA 1
ATOM 1708 C C . ALA A 1 223 ? 12.340 5.584 -13.296 1.00 98.19 223 ALA A C 1
ATOM 1710 O O . ALA A 1 223 ? 13.499 5.160 -13.194 1.00 98.19 223 ALA A O 1
ATOM 1711 N N . THR A 1 224 ? 11.922 6.726 -12.756 1.00 98.31 224 THR A N 1
ATOM 1712 C CA . THR A 1 224 ? 12.743 7.585 -11.900 1.00 98.31 224 THR A CA 1
ATOM 1713 C C . THR A 1 224 ? 12.096 7.698 -10.525 1.00 98.31 224 THR A C 1
ATOM 1715 O O . THR A 1 224 ? 10.921 8.037 -10.419 1.00 98.31 224 THR A O 1
ATOM 1718 N N . ILE A 1 225 ? 12.864 7.427 -9.470 1.00 98.31 225 ILE A N 1
ATOM 1719 C CA . ILE A 1 225 ? 12.475 7.655 -8.077 1.00 98.31 225 ILE A CA 1
ATOM 1720 C C . ILE A 1 225 ? 13.310 8.817 -7.548 1.00 98.31 225 ILE A C 1
ATOM 1722 O O . ILE A 1 225 ? 14.520 8.685 -7.366 1.00 98.31 225 ILE A O 1
ATOM 1726 N N . HIS A 1 226 ? 12.673 9.955 -7.310 1.00 97.62 226 HIS A N 1
ATOM 1727 C CA . HIS A 1 226 ? 13.331 11.187 -6.906 1.00 97.62 226 HIS A CA 1
ATOM 1728 C C . HIS A 1 226 ? 12.869 11.609 -5.511 1.00 97.62 226 HIS A C 1
ATOM 1730 O O . HIS A 1 226 ? 11.718 11.972 -5.289 1.00 97.62 226 HIS A O 1
ATOM 1736 N N . TYR A 1 227 ? 13.782 11.554 -4.550 1.00 97.69 227 TYR A N 1
ATOM 1737 C CA . TYR A 1 227 ? 13.580 12.094 -3.218 1.00 97.69 227 TYR A CA 1
ATOM 1738 C C . TYR A 1 227 ? 13.982 13.568 -3.192 1.00 97.69 227 TYR A C 1
ATOM 1740 O O . TYR A 1 227 ? 15.169 13.902 -3.230 1.00 97.69 227 TYR A O 1
ATOM 1748 N N . LEU A 1 228 ? 12.980 14.435 -3.097 1.00 96.44 228 LEU A N 1
ATOM 1749 C CA . LEU A 1 228 ? 13.118 15.872 -2.919 1.00 96.44 228 LEU A CA 1
ATOM 1750 C C . LEU A 1 228 ? 13.274 16.166 -1.428 1.00 96.44 228 LEU A C 1
ATOM 1752 O O . LEU A 1 228 ? 12.351 15.962 -0.638 1.00 96.44 228 LEU A O 1
ATOM 1756 N N . SER A 1 229 ? 14.452 16.638 -1.030 1.00 93.19 229 SER A N 1
ATOM 1757 C CA . SER A 1 229 ? 14.712 17.030 0.357 1.00 93.19 229 SER A CA 1
ATOM 1758 C C . SER A 1 229 ? 14.242 18.459 0.645 1.00 93.19 229 SER A C 1
ATOM 1760 O O . SER A 1 229 ? 14.062 19.262 -0.265 1.00 93.19 229 SER A O 1
ATOM 1762 N N . GLY A 1 230 ? 14.065 18.814 1.917 1.00 91.19 230 GLY A N 1
ATOM 1763 C CA . GLY A 1 230 ? 13.659 20.166 2.295 1.00 91.19 230 GLY A CA 1
ATOM 1764 C C . GLY A 1 230 ? 12.853 20.197 3.585 1.00 91.19 230 GLY A C 1
ATOM 1765 O O . GLY A 1 230 ? 12.923 19.270 4.390 1.00 91.19 230 GLY A O 1
ATOM 1766 N N . ALA A 1 231 ? 12.100 21.284 3.779 1.00 91.31 231 ALA A N 1
ATOM 1767 C CA . ALA A 1 231 ? 11.180 21.420 4.909 1.00 91.31 231 ALA A CA 1
ATOM 1768 C C . ALA A 1 231 ? 10.022 20.412 4.824 1.00 91.31 231 ALA A C 1
ATOM 1770 O O . ALA A 1 231 ? 9.677 19.803 5.833 1.00 91.31 231 ALA A O 1
ATOM 1771 N N . ASP A 1 232 ? 9.505 20.201 3.611 1.00 93.75 232 ASP A N 1
ATOM 1772 C CA . ASP A 1 232 ? 8.444 19.249 3.290 1.00 93.75 232 ASP A CA 1
ATOM 1773 C C . ASP A 1 232 ? 8.995 18.232 2.279 1.00 93.75 232 ASP A C 1
ATOM 1775 O O . ASP A 1 232 ? 8.837 18.418 1.072 1.00 93.75 232 ASP A O 1
ATOM 1779 N N . PRO A 1 233 ? 9.742 17.211 2.736 1.00 96.69 233 PRO A N 1
ATOM 1780 C CA . PRO A 1 233 ? 10.367 16.254 1.836 1.00 96.69 233 PRO A CA 1
ATOM 1781 C C . PRO A 1 233 ? 9.320 15.387 1.123 1.00 96.69 233 PRO A C 1
ATOM 1783 O O . PRO A 1 233 ? 8.302 15.005 1.707 1.00 96.69 233 PRO A O 1
ATOM 1786 N N . VAL A 1 234 ? 9.574 15.077 -0.147 1.00 97.88 234 VAL A N 1
ATOM 1787 C CA . VAL A 1 234 ? 8.640 14.385 -1.048 1.00 97.88 234 VAL A CA 1
ATOM 1788 C C . VAL A 1 234 ? 9.373 13.273 -1.785 1.00 97.88 234 VAL A C 1
ATOM 1790 O O . VAL A 1 234 ? 10.498 13.458 -2.239 1.00 97.88 234 VAL A O 1
ATOM 1793 N N . LEU A 1 235 ? 8.725 12.121 -1.929 1.00 98.25 235 LEU A N 1
ATOM 1794 C CA . LEU A 1 235 ? 9.132 11.094 -2.877 1.00 98.25 235 LEU A CA 1
ATOM 1795 C C . LEU A 1 235 ? 8.300 11.256 -4.149 1.00 98.25 235 LEU A C 1
ATOM 1797 O O . LEU A 1 235 ? 7.071 11.224 -4.103 1.00 98.25 235 LEU A O 1
ATOM 1801 N N . GLU A 1 236 ? 8.980 11.443 -5.269 1.00 98.25 236 GLU A N 1
ATOM 1802 C CA . GLU A 1 236 ? 8.404 11.498 -6.602 1.00 98.25 236 GLU A CA 1
ATOM 1803 C C . GLU A 1 236 ? 8.737 10.204 -7.352 1.00 98.25 236 GLU A C 1
ATOM 1805 O O . GLU A 1 236 ? 9.891 9.779 -7.388 1.00 98.25 236 GLU A O 1
ATOM 1810 N N . ILE A 1 237 ? 7.725 9.562 -7.930 1.00 98.50 237 ILE A N 1
ATOM 1811 C CA . ILE A 1 237 ? 7.868 8.352 -8.740 1.00 98.50 237 ILE A CA 1
ATOM 1812 C C . ILE A 1 237 ? 7.322 8.665 -10.129 1.00 98.50 237 ILE A C 1
ATOM 1814 O O . ILE A 1 237 ? 6.112 8.811 -10.300 1.00 98.50 237 ILE A O 1
ATOM 1818 N N . ASP A 1 238 ? 8.220 8.773 -11.103 1.00 98.25 238 ASP A N 1
ATOM 1819 C CA . ASP A 1 238 ? 7.902 9.007 -12.510 1.00 98.25 238 ASP A CA 1
ATOM 1820 C C . ASP A 1 238 ? 8.010 7.696 -13.293 1.00 98.25 238 ASP A C 1
ATOM 1822 O O . ASP A 1 238 ? 9.094 7.112 -13.421 1.00 98.25 238 ASP A O 1
ATOM 1826 N N . VAL A 1 239 ? 6.874 7.253 -13.831 1.00 97.69 239 VAL A N 1
ATOM 1827 C CA . VAL A 1 239 ? 6.786 6.115 -14.746 1.00 97.69 239 VAL A CA 1
ATOM 1828 C C . VAL A 1 239 ? 6.248 6.617 -16.079 1.00 97.69 239 VAL A C 1
ATOM 1830 O O . VAL A 1 239 ? 5.053 6.859 -16.235 1.00 97.69 239 VAL A O 1
ATOM 1833 N N . ALA A 1 240 ? 7.143 6.778 -17.056 1.00 94.50 240 ALA A N 1
ATOM 1834 C CA . ALA A 1 240 ? 6.810 7.237 -18.407 1.00 94.50 240 ALA A CA 1
ATOM 1835 C C . ALA A 1 240 ? 6.000 8.558 -18.460 1.00 94.50 240 ALA A C 1
ATOM 1837 O O . ALA A 1 240 ? 5.175 8.750 -19.355 1.00 94.50 240 ALA A O 1
ATOM 1838 N N . GLY A 1 241 ? 6.250 9.480 -17.526 1.00 95.81 241 GLY A N 1
ATOM 1839 C CA . GLY A 1 241 ? 5.586 10.777 -17.413 1.00 95.81 241 GLY A CA 1
ATOM 1840 C C . GLY A 1 241 ? 4.360 10.794 -16.494 1.00 95.81 241 GLY A C 1
ATOM 1841 O O . GLY A 1 241 ? 3.839 11.879 -16.231 1.00 95.81 241 GLY A O 1
ATOM 1842 N N . ASP A 1 242 ? 3.896 9.642 -15.992 1.00 96.19 242 ASP A N 1
ATOM 1843 C CA . ASP A 1 242 ? 2.897 9.590 -14.919 1.00 96.19 242 ASP A CA 1
ATOM 1844 C C . ASP A 1 242 ? 3.592 9.714 -13.560 1.00 96.19 242 ASP A C 1
ATOM 1846 O O . ASP A 1 242 ? 4.150 8.752 -13.023 1.00 96.19 242 ASP A O 1
ATOM 1850 N N . VAL A 1 243 ? 3.573 10.935 -13.029 1.00 97.56 243 VAL A N 1
ATOM 1851 C CA . VAL A 1 243 ? 4.283 11.318 -11.812 1.00 97.56 243 VAL A CA 1
ATOM 1852 C C . VAL A 1 243 ? 3.369 11.200 -10.595 1.00 97.56 243 VAL A C 1
ATOM 1854 O O . VAL A 1 243 ? 2.340 11.872 -10.501 1.00 97.56 243 VAL A O 1
ATOM 1857 N N . ARG A 1 244 ? 3.784 10.390 -9.619 1.00 97.50 244 ARG A N 1
ATOM 1858 C CA . ARG A 1 244 ? 3.155 10.284 -8.295 1.00 97.50 244 ARG A CA 1
ATOM 1859 C C . ARG A 1 244 ? 4.025 10.976 -7.255 1.00 97.50 244 ARG A C 1
ATOM 1861 O O . ARG A 1 244 ? 5.225 10.718 -7.196 1.00 97.50 244 ARG A O 1
ATOM 1868 N N . ARG A 1 245 ? 3.430 11.833 -6.422 1.00 98.12 245 ARG A N 1
ATOM 1869 C CA . ARG A 1 245 ? 4.110 12.500 -5.301 1.00 98.12 245 ARG A CA 1
ATOM 1870 C C . ARG A 1 245 ? 3.523 12.070 -3.972 1.00 98.12 245 ARG A C 1
ATOM 1872 O O . ARG A 1 245 ? 2.305 12.012 -3.821 1.00 98.12 245 ARG A O 1
ATOM 1879 N N . VAL A 1 246 ? 4.385 11.833 -2.993 1.00 97.56 246 VAL A N 1
ATOM 1880 C CA . VAL A 1 246 ? 3.977 11.515 -1.625 1.00 97.56 246 VAL A CA 1
ATOM 1881 C C . VAL A 1 246 ? 4.899 12.212 -0.622 1.00 97.56 246 VAL A C 1
ATOM 1883 O O . VAL A 1 246 ? 6.122 12.123 -0.764 1.00 97.56 246 VAL A O 1
ATOM 1886 N N . PRO A 1 247 ? 4.360 12.892 0.409 1.00 97.50 247 PRO A N 1
ATOM 1887 C CA . PRO A 1 247 ? 5.171 13.404 1.507 1.00 97.50 247 PRO A CA 1
ATOM 1888 C C . PRO A 1 247 ? 5.966 12.267 2.148 1.00 97.50 247 PRO A C 1
ATOM 1890 O O . PRO A 1 247 ? 5.390 11.293 2.628 1.00 97.50 247 PRO A O 1
ATOM 1893 N N . CYS A 1 248 ? 7.290 12.382 2.150 1.00 97.62 248 CYS A N 1
ATOM 1894 C CA . CYS A 1 248 ? 8.192 11.303 2.523 1.00 97.62 248 CYS A CA 1
ATOM 1895 C C . CYS A 1 248 ? 9.230 11.808 3.521 1.00 97.62 248 CYS A C 1
ATOM 1897 O O . CYS A 1 248 ? 10.174 12.480 3.116 1.00 97.62 248 CYS A O 1
ATOM 1899 N N . PRO A 1 249 ? 9.118 11.496 4.822 1.00 96.31 249 PRO A N 1
ATOM 1900 C CA . PRO A 1 249 ? 10.190 11.814 5.754 1.00 96.31 249 PRO A CA 1
ATOM 1901 C C . PRO A 1 249 ? 11.458 10.983 5.458 1.00 96.31 249 PRO A C 1
ATOM 1903 O O . PRO A 1 249 ? 11.376 9.935 4.808 1.00 96.31 249 PRO A O 1
ATOM 1906 N N . PRO A 1 250 ? 12.631 11.411 5.968 1.00 97.00 250 PRO A N 1
ATOM 1907 C CA . PRO A 1 250 ? 13.860 10.620 5.922 1.00 97.00 250 PRO A CA 1
ATOM 1908 C C . PRO A 1 250 ? 13.671 9.216 6.510 1.00 97.00 250 PRO A C 1
ATOM 1910 O O . PRO A 1 250 ? 12.970 9.044 7.509 1.00 97.00 250 PRO A O 1
ATOM 1913 N N . GLY A 1 251 ? 14.345 8.223 5.938 1.00 97.25 251 GLY A N 1
ATOM 1914 C CA . GLY A 1 251 ? 14.238 6.826 6.357 1.00 97.25 251 GLY A CA 1
ATOM 1915 C C . GLY A 1 251 ? 14.851 5.873 5.338 1.00 97.25 251 GLY A C 1
ATOM 1916 O O . GLY A 1 251 ? 15.490 6.304 4.379 1.00 97.25 251 GLY A O 1
ATOM 1917 N N . GLU A 1 252 ? 14.680 4.573 5.552 1.00 98.06 252 GLU A N 1
ATOM 1918 C CA . GLU A 1 252 ? 15.069 3.563 4.566 1.00 98.06 252 GLU A CA 1
ATOM 1919 C C . GLU A 1 252 ? 14.197 3.658 3.305 1.00 98.06 252 GLU A C 1
ATOM 1921 O O . GLU A 1 252 ? 12.967 3.716 3.395 1.00 98.06 252 GLU A O 1
ATOM 1926 N N . LEU A 1 253 ? 14.858 3.667 2.145 1.00 98.19 253 LEU A N 1
ATOM 1927 C CA . LEU A 1 253 ? 14.294 3.487 0.813 1.00 98.19 253 LEU A CA 1
ATOM 1928 C C . LEU A 1 253 ? 14.752 2.132 0.278 1.00 98.19 253 LEU A C 1
ATOM 1930 O O . LEU A 1 253 ? 15.936 1.811 0.308 1.00 98.19 253 LEU A O 1
ATOM 1934 N N . THR A 1 254 ? 13.822 1.354 -0.253 1.00 98.06 254 THR A N 1
ATOM 1935 C CA . THR A 1 254 ? 14.077 0.092 -0.944 1.00 98.06 254 THR A CA 1
ATOM 1936 C C . THR A 1 254 ? 13.381 0.121 -2.293 1.00 98.06 254 THR A C 1
ATOM 1938 O O . THR A 1 254 ? 12.230 0.542 -2.376 1.00 98.06 254 THR A O 1
ATOM 1941 N N . VAL A 1 255 ? 14.069 -0.348 -3.330 1.00 98.06 255 VAL A N 1
ATOM 1942 C CA . VAL A 1 255 ? 13.540 -0.540 -4.680 1.00 98.06 255 VAL A CA 1
ATOM 1943 C C . VAL A 1 255 ? 13.819 -1.982 -5.089 1.00 98.06 255 VAL A C 1
ATOM 1945 O O . VAL A 1 255 ? 14.970 -2.423 -5.116 1.00 98.06 255 VAL A O 1
ATOM 1948 N N . PHE A 1 256 ? 12.760 -2.713 -5.407 1.00 97.62 256 PHE A N 1
ATOM 1949 C CA . PHE A 1 256 ? 12.814 -4.069 -5.925 1.00 97.62 256 PHE A CA 1
ATOM 1950 C C . PHE A 1 256 ? 12.249 -4.095 -7.341 1.00 97.62 256 PHE A C 1
ATOM 1952 O O . PHE A 1 256 ? 11.184 -3.543 -7.598 1.00 97.62 256 PHE A O 1
ATOM 1959 N N . VAL A 1 257 ? 12.970 -4.738 -8.252 1.00 96.56 257 VAL A N 1
ATOM 1960 C CA . VAL A 1 257 ? 12.556 -4.947 -9.640 1.00 96.56 257 VAL A CA 1
ATOM 1961 C C . VAL A 1 257 ? 12.533 -6.446 -9.893 1.00 96.56 257 VAL A C 1
ATOM 1963 O O . VAL A 1 257 ? 13.535 -7.115 -9.645 1.00 96.56 257 VAL A O 1
ATOM 1966 N N . ASP A 1 258 ? 11.426 -6.956 -10.419 1.00 94.88 258 ASP A N 1
ATOM 1967 C CA . ASP A 1 258 ? 11.309 -8.298 -10.987 1.00 94.88 258 ASP A CA 1
ATOM 1968 C C . ASP A 1 258 ? 10.748 -8.184 -12.403 1.00 94.88 258 ASP A C 1
ATOM 1970 O O . ASP A 1 258 ? 9.536 -8.128 -12.634 1.00 94.88 258 ASP A O 1
ATOM 1974 N N . ARG A 1 259 ? 11.663 -8.081 -13.372 1.00 93.44 259 ARG A N 1
ATOM 1975 C CA . ARG A 1 259 ? 11.346 -7.791 -14.772 1.00 93.44 259 ARG A CA 1
ATOM 1976 C C . ARG A 1 259 ? 10.436 -6.569 -14.868 1.00 93.44 259 ARG A C 1
ATOM 1978 O O . ARG A 1 259 ? 10.869 -5.474 -14.550 1.00 93.44 259 ARG A O 1
ATOM 1985 N N . SER A 1 260 ? 9.197 -6.716 -15.325 1.00 95.31 260 SER A N 1
ATOM 1986 C CA . SER A 1 260 ? 8.310 -5.571 -15.503 1.00 95.31 260 SER A CA 1
ATOM 1987 C C . SER A 1 260 ? 7.709 -5.039 -14.205 1.00 95.31 260 SER A C 1
ATOM 1989 O O . SER A 1 260 ? 7.191 -3.930 -14.222 1.00 95.31 260 SER A O 1
ATOM 1991 N N . ALA A 1 261 ? 7.745 -5.800 -13.111 1.00 97.38 261 ALA A N 1
ATOM 1992 C CA . ALA A 1 261 ? 7.180 -5.404 -11.827 1.00 97.38 261 ALA A CA 1
ATOM 1993 C C . ALA A 1 261 ? 8.207 -4.622 -11.002 1.00 97.38 261 ALA A C 1
ATOM 1995 O O . ALA A 1 261 ? 9.356 -5.047 -10.866 1.00 97.38 261 ALA A O 1
ATOM 1996 N N . VAL A 1 262 ? 7.787 -3.495 -10.430 1.00 98.50 262 VAL A N 1
ATOM 1997 C CA . VAL A 1 262 ? 8.621 -2.676 -9.550 1.00 98.50 262 VAL A CA 1
ATOM 1998 C C . VAL A 1 262 ? 7.858 -2.346 -8.278 1.00 98.50 262 VAL A C 1
ATOM 2000 O O . VAL A 1 262 ? 6.704 -1.919 -8.315 1.00 98.50 262 VAL A O 1
ATOM 2003 N N . GLU A 1 263 ? 8.527 -2.525 -7.145 1.00 98.69 263 GLU A N 1
ATOM 2004 C CA . GLU A 1 263 ? 8.008 -2.189 -5.827 1.00 98.69 263 GLU A CA 1
ATOM 2005 C C . GLU A 1 263 ? 9.004 -1.316 -5.076 1.00 98.69 263 GLU A C 1
ATOM 2007 O O . GLU A 1 263 ? 10.203 -1.596 -5.020 1.00 98.69 263 GLU A O 1
ATOM 2012 N N . VAL A 1 264 ? 8.490 -0.253 -4.473 1.00 98.75 264 VAL A N 1
ATOM 2013 C CA . VAL A 1 264 ? 9.256 0.716 -3.700 1.00 98.75 264 VAL A CA 1
ATOM 2014 C C . VAL A 1 264 ? 8.667 0.789 -2.302 1.00 98.75 264 VAL A C 1
ATOM 2016 O O . VAL A 1 264 ? 7.454 0.901 -2.143 1.00 98.75 264 VAL A O 1
ATOM 2019 N N . THR A 1 265 ? 9.517 0.771 -1.280 1.00 98.75 265 THR A N 1
ATOM 2020 C CA . THR A 1 265 ? 9.126 1.169 0.079 1.00 98.75 265 THR A CA 1
ATOM 2021 C C . THR A 1 265 ? 10.031 2.284 0.560 1.00 98.75 265 THR A C 1
ATOM 2023 O O . THR A 1 265 ? 11.242 2.198 0.377 1.00 98.75 265 THR A O 1
ATOM 2026 N N . ALA A 1 266 ? 9.472 3.306 1.195 1.00 98.56 266 ALA A N 1
ATOM 2027 C CA . ALA A 1 266 ? 10.213 4.456 1.702 1.00 98.56 266 ALA A CA 1
ATOM 2028 C C . ALA A 1 266 ? 9.779 4.814 3.129 1.00 98.56 266 ALA A C 1
ATOM 2030 O O . ALA A 1 266 ? 8.795 4.272 3.644 1.00 98.56 266 ALA A O 1
ATOM 2031 N N . ALA A 1 267 ? 10.512 5.731 3.769 1.00 97.81 267 ALA A N 1
ATOM 2032 C CA . ALA A 1 267 ? 10.234 6.200 5.127 1.00 97.81 267 ALA A CA 1
ATOM 2033 C C . ALA A 1 26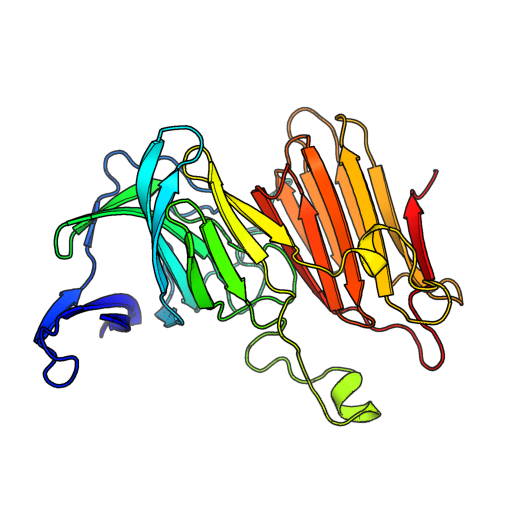7 ? 10.116 5.044 6.144 1.00 97.81 267 ALA A C 1
ATOM 2035 O O . ALA A 1 267 ? 9.146 4.952 6.901 1.00 97.81 267 ALA A O 1
ATOM 2036 N N . ASP A 1 268 ? 11.092 4.127 6.124 1.00 98.00 268 ASP A N 1
ATOM 2037 C CA . ASP A 1 268 ? 11.105 2.911 6.953 1.00 98.00 268 ASP A CA 1
ATOM 2038 C C . ASP A 1 268 ? 9.852 2.029 6.741 1.00 98.00 268 ASP A C 1
ATOM 2040 O O . ASP A 1 268 ? 9.322 1.428 7.680 1.00 98.00 268 ASP A O 1
ATOM 2044 N N . GLY A 1 269 ? 9.341 1.998 5.506 1.00 98.31 269 GLY A N 1
ATOM 2045 C CA . GLY A 1 269 ? 8.172 1.218 5.102 1.00 98.31 269 GLY A CA 1
ATOM 2046 C C . GLY A 1 269 ? 6.825 1.913 5.305 1.00 98.31 269 GLY A C 1
ATOM 2047 O O . GLY A 1 269 ? 5.801 1.319 4.984 1.00 98.31 269 GLY A O 1
ATOM 2048 N N . ALA A 1 270 ? 6.784 3.145 5.823 1.00 98.31 270 ALA A N 1
ATOM 2049 C CA . ALA A 1 270 ? 5.532 3.896 5.976 1.00 98.31 270 ALA A CA 1
ATOM 2050 C C . ALA A 1 270 ? 4.890 4.288 4.631 1.00 98.31 270 ALA A C 1
ATOM 2052 O O . ALA A 1 270 ? 3.706 4.612 4.586 1.00 98.31 270 ALA A O 1
ATOM 2053 N N . ILE A 1 271 ? 5.674 4.263 3.553 1.00 98.38 271 ILE A N 1
ATOM 2054 C CA . ILE A 1 271 ? 5.233 4.508 2.181 1.00 98.38 271 ILE A CA 1
ATOM 2055 C C . ILE A 1 271 ? 5.550 3.260 1.368 1.00 98.38 271 ILE A C 1
ATOM 2057 O O . ILE A 1 271 ? 6.666 2.743 1.446 1.00 98.38 271 ILE A O 1
ATOM 2061 N N . ALA A 1 272 ? 4.588 2.810 0.571 1.00 98.56 272 ALA A N 1
ATOM 2062 C CA . ALA A 1 272 ? 4.781 1.787 -0.445 1.00 98.56 272 ALA A CA 1
ATOM 2063 C C . ALA A 1 272 ? 4.287 2.305 -1.798 1.00 98.56 272 ALA A C 1
ATOM 2065 O O . ALA A 1 272 ? 3.378 3.134 -1.843 1.00 98.56 272 ALA A O 1
ATOM 2066 N N . ALA A 1 273 ? 4.889 1.829 -2.880 1.00 98.50 273 ALA A N 1
ATOM 2067 C CA . ALA A 1 273 ? 4.448 2.090 -4.240 1.00 98.50 273 ALA A CA 1
ATOM 2068 C C . ALA A 1 273 ? 4.717 0.874 -5.133 1.00 98.50 273 ALA A C 1
ATOM 2070 O O . ALA A 1 273 ? 5.816 0.320 -5.109 1.00 98.50 273 ALA A O 1
ATOM 2071 N N . SER A 1 274 ? 3.734 0.494 -5.941 1.00 98.62 274 SER A N 1
ATOM 2072 C CA . SER A 1 274 ? 3.806 -0.606 -6.906 1.00 98.62 274 SER A CA 1
ATOM 2073 C C . SER A 1 274 ? 3.473 -0.121 -8.302 1.00 98.62 274 SER A C 1
ATOM 2075 O O . SER A 1 274 ? 2.472 0.568 -8.513 1.00 98.62 274 SER A O 1
ATOM 2077 N N . PHE A 1 275 ? 4.279 -0.505 -9.279 1.00 97.88 275 PHE A N 1
ATOM 2078 C CA . PHE A 1 275 ? 4.026 -0.153 -10.665 1.00 97.88 275 PHE A CA 1
ATOM 2079 C C . PHE A 1 275 ? 4.660 -1.148 -11.619 1.00 97.88 275 PHE A C 1
ATOM 2081 O O . PHE A 1 275 ? 5.493 -1.973 -11.243 1.00 97.88 275 PHE A O 1
ATOM 2088 N N . VAL A 1 276 ? 4.253 -1.048 -12.881 1.00 97.06 276 VAL A N 1
ATOM 2089 C CA . VAL A 1 276 ? 4.838 -1.827 -13.964 1.00 97.06 276 VAL A CA 1
ATOM 2090 C C . VAL A 1 276 ? 5.578 -0.911 -14.925 1.00 97.06 276 VAL A C 1
ATOM 2092 O O . VAL A 1 276 ? 5.109 0.178 -15.250 1.00 97.06 276 VAL A O 1
ATOM 2095 N N . THR A 1 277 ? 6.733 -1.356 -15.402 1.00 96.31 277 THR A N 1
ATOM 2096 C CA . THR A 1 277 ? 7.469 -0.707 -16.487 1.00 96.31 277 THR A CA 1
ATOM 2097 C C . THR A 1 277 ? 8.103 -1.766 -17.377 1.00 96.31 277 THR A C 1
ATOM 2099 O O . THR A 1 277 ? 8.707 -2.725 -16.896 1.00 96.31 277 THR A O 1
ATOM 2102 N N . PHE A 1 278 ? 7.943 -1.631 -18.691 1.00 95.00 278 PHE A N 1
ATOM 2103 C CA . PHE A 1 278 ? 8.363 -2.646 -19.654 1.00 95.00 278 PHE A CA 1
ATOM 2104 C C . PHE A 1 278 ? 9.640 -2.203 -20.373 1.00 95.00 278 PHE A C 1
ATOM 2106 O O . PHE A 1 278 ? 9.648 -1.121 -20.964 1.00 95.00 278 PHE A O 1
ATOM 2113 N N . PRO A 1 279 ? 10.714 -3.013 -20.358 1.00 92.25 279 PRO A N 1
ATOM 2114 C CA . PRO A 1 279 ? 11.890 -2.718 -21.163 1.00 92.25 279 PRO A CA 1
ATOM 2115 C C . PRO A 1 279 ? 11.563 -2.889 -22.653 1.00 92.25 279 PRO A C 1
ATOM 2117 O O . PRO A 1 279 ? 10.569 -3.522 -23.027 1.00 92.25 279 PRO A O 1
ATOM 2120 N N . ASN A 1 280 ? 12.416 -2.352 -23.528 1.00 90.50 280 ASN A N 1
ATOM 2121 C CA . ASN A 1 280 ? 12.275 -2.602 -24.960 1.00 90.50 280 ASN A CA 1
ATOM 2122 C C . ASN A 1 280 ? 12.442 -4.095 -25.290 1.00 90.50 280 ASN A C 1
ATOM 2124 O O . ASN A 1 280 ? 13.004 -4.884 -24.529 1.00 90.50 280 ASN A O 1
ATOM 2128 N N . VAL A 1 281 ? 12.001 -4.490 -26.485 1.00 85.38 281 VAL A N 1
ATOM 2129 C CA . VAL A 1 281 ? 12.195 -5.860 -26.980 1.00 85.38 281 VAL A CA 1
ATOM 2130 C C . VAL A 1 281 ? 13.694 -6.202 -27.002 1.00 85.38 281 VAL A C 1
ATOM 2132 O O . VAL A 1 281 ? 14.488 -5.483 -27.609 1.00 85.38 281 VAL A O 1
ATOM 2135 N N . ASN A 1 282 ? 14.067 -7.336 -26.397 1.00 85.94 282 ASN A N 1
ATOM 2136 C CA . ASN A 1 282 ? 15.456 -7.789 -26.188 1.00 85.94 282 ASN A CA 1
ATOM 2137 C C . ASN A 1 282 ? 1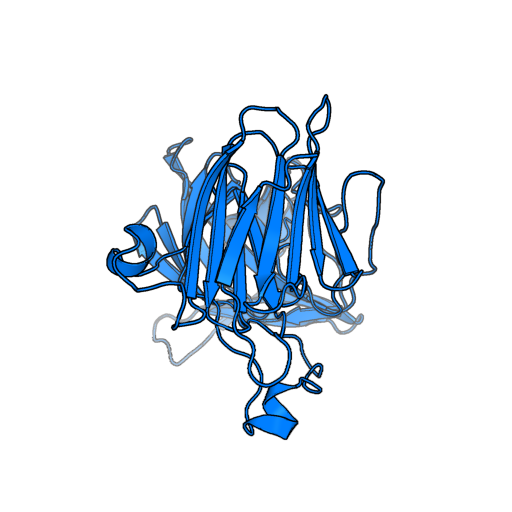6.288 -6.922 -25.224 1.00 85.94 282 ASN A C 1
ATOM 2139 O O . ASN A 1 282 ? 17.519 -6.934 -25.284 1.00 85.94 282 ASN A O 1
ATOM 2143 N N . GLU A 1 283 ? 15.637 -6.171 -24.345 1.00 91.12 283 GLU A N 1
ATOM 2144 C CA . GLU A 1 283 ? 16.264 -5.462 -23.237 1.00 91.12 283 GLU A CA 1
ATOM 2145 C C . GLU A 1 283 ? 15.737 -6.014 -21.910 1.00 91.12 283 GLU A C 1
ATOM 2147 O O . GLU A 1 283 ? 14.612 -6.502 -21.814 1.00 91.12 283 GLU A O 1
ATOM 2152 N N . ILE A 1 284 ? 16.571 -5.940 -20.880 1.00 92.12 284 ILE A N 1
ATOM 2153 C CA . ILE A 1 284 ? 16.183 -6.187 -19.493 1.00 92.12 284 ILE A CA 1
ATOM 2154 C C . ILE A 1 284 ? 16.641 -5.008 -18.646 1.00 92.12 284 ILE A C 1
ATOM 2156 O O . ILE A 1 284 ? 17.630 -4.347 -18.982 1.00 92.12 284 ILE A O 1
ATOM 2160 N N . TRP A 1 285 ? 15.949 -4.754 -17.539 1.00 93.75 285 TRP A N 1
ATOM 2161 C CA . TRP A 1 285 ? 16.452 -3.824 -16.533 1.00 93.75 285 TRP A CA 1
ATOM 2162 C C . TRP A 1 285 ? 17.776 -4.340 -15.985 1.00 93.75 285 TRP A C 1
ATOM 2164 O O . TRP A 1 285 ? 17.893 -5.506 -15.614 1.00 93.75 285 TRP A O 1
ATOM 2174 N N . SER A 1 286 ? 18.780 -3.469 -15.987 1.00 90.88 286 SER A N 1
ATOM 2175 C CA . SER A 1 286 ? 20.168 -3.847 -15.718 1.00 90.88 286 SER A CA 1
ATOM 2176 C C . SER A 1 286 ? 20.739 -3.155 -14.485 1.00 90.88 286 SER A C 1
ATOM 2178 O O . SER A 1 286 ? 21.605 -3.717 -13.817 1.00 90.88 286 SER A O 1
ATOM 2180 N N . THR A 1 287 ? 20.246 -1.958 -14.154 1.00 91.69 287 THR A N 1
ATOM 2181 C CA . THR A 1 287 ? 20.763 -1.153 -13.044 1.00 91.69 287 THR A CA 1
ATOM 2182 C C . THR A 1 287 ? 19.667 -0.346 -12.360 1.00 91.69 287 THR A C 1
ATOM 2184 O O . THR A 1 287 ? 18.797 0.205 -13.033 1.00 91.69 287 THR A O 1
ATOM 2187 N N . ILE A 1 288 ? 19.791 -0.199 -11.040 1.00 92.88 288 ILE A N 1
ATOM 2188 C CA . ILE A 1 288 ? 19.212 0.903 -10.264 1.00 92.88 288 ILE A CA 1
ATOM 2189 C C . ILE A 1 288 ? 20.409 1.757 -9.851 1.00 92.88 288 ILE A C 1
ATOM 2191 O O . ILE A 1 288 ? 21.275 1.278 -9.118 1.00 92.88 288 ILE A O 1
ATOM 2195 N N . ALA A 1 289 ? 20.526 2.971 -10.378 1.00 92.00 289 ALA A N 1
ATOM 2196 C CA . ALA A 1 289 ? 21.693 3.812 -10.126 1.00 92.00 289 ALA A CA 1
ATOM 2197 C C . ALA A 1 289 ? 21.283 5.215 -9.701 1.00 92.00 289 ALA A C 1
ATOM 2199 O O . ALA A 1 289 ? 20.277 5.748 -10.173 1.00 92.00 289 ALA A O 1
ATOM 2200 N N . ARG A 1 290 ? 22.103 5.827 -8.840 1.00 90.38 290 ARG A N 1
ATOM 2201 C CA . ARG A 1 290 ? 21.990 7.256 -8.568 1.00 90.38 290 ARG A CA 1
ATOM 2202 C C . ARG A 1 290 ? 22.311 8.025 -9.844 1.00 90.38 290 ARG A C 1
ATOM 2204 O O . ARG A 1 290 ? 23.371 7.805 -10.432 1.00 90.38 290 ARG A O 1
ATOM 2211 N N . ASN A 1 291 ? 21.426 8.927 -10.251 1.00 80.00 291 ASN A N 1
ATOM 2212 C CA . ASN A 1 291 ? 21.783 9.913 -11.257 1.00 80.00 291 ASN A CA 1
ATOM 2213 C C . ASN A 1 291 ? 22.665 10.960 -10.569 1.00 80.00 291 ASN A C 1
ATOM 2215 O O . ASN A 1 291 ? 22.192 11.730 -9.735 1.00 80.00 291 ASN A O 1
ATOM 2219 N N . CYS A 1 292 ? 23.968 10.908 -10.833 1.00 54.41 292 CYS A N 1
ATOM 2220 C CA . CYS A 1 292 ? 24.883 11.959 -10.417 1.00 54.41 292 CYS A CA 1
ATOM 2221 C C . CYS A 1 292 ? 24.780 13.077 -11.453 1.00 54.41 292 CYS A C 1
ATOM 2223 O O . CYS A 1 292 ? 25.383 12.956 -12.521 1.00 54.41 292 CYS A O 1
ATOM 2225 N N . ASP A 1 293 ? 24.016 14.121 -11.148 1.00 43.22 293 ASP A N 1
ATOM 2226 C CA . ASP A 1 293 ? 24.171 15.405 -11.837 1.00 43.22 293 ASP A CA 1
ATOM 2227 C C . ASP A 1 293 ? 25.548 16.030 -11.531 1.00 43.22 293 ASP A C 1
ATOM 2229 O O . ASP A 1 293 ? 26.046 15.883 -10.384 1.00 43.22 293 ASP A O 1
#

Foldseek 3Di:
DKFWDFDPVLKIFIWDWDDPPVPDIDGLGTADEDCPQADEEQDPFQEDIARIKPQWDWDWAQAPAPRDTKIKIKTKGADDDWDDDPFFTPPPERIFIWIFIADDDRRYGYTHYGIYTPAQAHFWDNKDWDDPDNFKIKIKTWRHDPPRFPDPCCVVPNDGTDIAAIWIWGHHPNFTFTDGDDDPCQVVVVPPLQPQLKHKDKDWFPQDWWKKFFAKPVGDTQWIWIWAGDPFIWTWIDGPNPIGIGRADTGMWMWITRWQWIWIAGNNRSHIHIHGGHDPVVIGGRDTDTDDD

Organism: NCBI:txid566549

Radius of gyration: 19.58 Å; chains: 1; bounding box: 54×44×50 Å

pLDDT: mean 95.17, std 6.65, range [43.22, 98.88]

InterPro domains:
  IPR001362 Glycoside hydrolase, family 32 [SM00640] (1-269)
  IPR013148 Glycosyl hydrolase family 32, N-terminal [PF00251] (1-178)
  IPR023296 Glycosyl hydrolase, five-bladed beta-propeller domain superfamily [G3DSA:2.115.10.20] (1-193)
  IPR023296 Glycosyl hydrolase, five-bladed beta-propeller domain superfamily [SSF75005] (1-175)
  IPR051214 Glycosyl Hydrolase 32 Enzymes [PTHR43101] (1-178)

Secondary structure (DSSP, 8-state):
-EEEEE-TTS-EEEEEEE-SSSSS-EEEEE-EEE-TTPBP-SSS-SS---SEEEEEEEEEEE-TTT--EEEEEEEEEESPPPEE-SS-EES-SSB--EEEEEEEETTEEEEEEEEEES--SSS-EEEEEEEEETTEEEEEEEES-TT----HHHHHHS---EEPPPEEEEEETTEEEEEE---HHHHTT-S-HHHHSEEEEEEEE-SS-EEEEEEETTS-EEEEEEEE-SSS-EEEEEETTEEEEEE--SEEEEEEEETTEEEEEETTTTEEEEEE--PPTT--EEEEEE---